Protein AF-J9W4Z3-F1 (afdb_monomer)

InterPro domains:
  IPR012914 Purine catabolism PurC-like domain [PF07905] (24-124)

Structure (mmCIF, N/CA/C/O backbone):
data_AF-J9W4Z3-F1
#
_entry.id   AF-J9W4Z3-F1
#
loop_
_atom_site.group_PDB
_atom_site.id
_atom_site.type_symbol
_atom_site.label_atom_id
_atom_site.label_alt_id
_atom_site.label_comp_id
_atom_site.label_asym_id
_atom_site.label_entity_id
_atom_site.label_seq_id
_atom_site.pdbx_PDB_ins_code
_atom_site.Cartn_x
_atom_site.Cartn_y
_atom_site.Cartn_z
_atom_site.occupancy
_atom_site.B_iso_or_equiv
_atom_site.auth_seq_id
_atom_site.auth_comp_id
_atom_site.auth_asym_id
_atom_site.auth_atom_id
_atom_site.pdbx_PDB_model_num
ATOM 1 N N . MET A 1 1 ? 5.007 2.756 1.427 1.00 81.56 1 MET A N 1
ATOM 2 C CA . MET A 1 1 ? 3.710 2.297 1.989 1.00 81.56 1 MET A CA 1
ATOM 3 C C . MET A 1 1 ? 3.810 0.807 2.291 1.00 81.56 1 MET A C 1
ATOM 5 O O . MET A 1 1 ? 4.637 0.153 1.665 1.00 81.56 1 MET A O 1
ATOM 9 N N . ILE A 1 2 ? 3.028 0.276 3.232 1.00 88.81 2 ILE A N 1
ATOM 10 C CA . ILE A 1 2 ? 3.086 -1.138 3.652 1.00 88.81 2 ILE A CA 1
ATOM 11 C C . ILE A 1 2 ? 1.698 -1.768 3.606 1.00 88.81 2 ILE A C 1
ATOM 13 O O . ILE A 1 2 ? 0.718 -1.093 3.883 1.00 88.81 2 ILE A O 1
ATOM 17 N N . ASP A 1 3 ? 1.606 -3.045 3.239 1.00 91.31 3 ASP A N 1
ATOM 18 C CA . ASP A 1 3 ? 0.335 -3.771 3.231 1.00 91.31 3 ASP A CA 1
ATOM 19 C C . ASP A 1 3 ? -0.254 -3.921 4.634 1.00 91.31 3 ASP A C 1
ATOM 21 O O . ASP A 1 3 ? 0.418 -4.392 5.555 1.00 91.31 3 ASP A O 1
ATOM 25 N N . LEU A 1 4 ? -1.538 -3.593 4.772 1.00 94.88 4 LEU A N 1
ATOM 26 C CA . LEU A 1 4 ? -2.300 -3.764 6.004 1.00 94.88 4 LEU A CA 1
ATOM 27 C C . LEU A 1 4 ? -2.290 -5.228 6.457 1.00 94.88 4 LEU A C 1
ATOM 29 O O . LEU A 1 4 ? -2.113 -5.491 7.640 1.00 94.88 4 LEU A O 1
ATOM 33 N N . GLN A 1 5 ? -2.362 -6.182 5.520 1.00 95.00 5 GLN A N 1
ATOM 34 C CA . GLN A 1 5 ? -2.214 -7.612 5.816 1.00 95.00 5 GLN A CA 1
ATOM 35 C C . GLN A 1 5 ? -0.891 -7.926 6.536 1.00 95.00 5 GLN A C 1
ATOM 37 O O . GLN A 1 5 ? -0.866 -8.723 7.471 1.00 95.00 5 GLN A O 1
ATOM 42 N N . LYS A 1 6 ? 0.221 -7.293 6.135 1.00 93.25 6 LYS A N 1
ATOM 43 C CA . LYS A 1 6 ? 1.532 -7.509 6.770 1.00 93.25 6 LYS A CA 1
ATOM 44 C C . LYS A 1 6 ? 1.544 -6.988 8.207 1.00 93.25 6 LYS A C 1
ATOM 46 O O . LYS A 1 6 ? 2.168 -7.612 9.061 1.00 93.25 6 LYS A O 1
ATOM 51 N N . ILE A 1 7 ? 0.869 -5.866 8.457 1.00 94.75 7 ILE A N 1
ATOM 52 C CA . ILE A 1 7 ? 0.694 -5.312 9.804 1.00 94.75 7 ILE A CA 1
ATOM 53 C C . ILE A 1 7 ? -0.181 -6.254 10.639 1.00 94.75 7 ILE A C 1
ATOM 55 O O . ILE A 1 7 ? 0.254 -6.692 11.697 1.00 94.75 7 ILE A O 1
ATOM 59 N N . ALA A 1 8 ? -1.348 -6.652 10.127 1.00 95.06 8 ALA A N 1
ATOM 60 C CA . ALA A 1 8 ? -2.267 -7.558 10.814 1.00 95.06 8 ALA A CA 1
ATOM 61 C C . ALA A 1 8 ? -1.610 -8.894 11.202 1.00 95.06 8 ALA A C 1
ATOM 63 O O . ALA A 1 8 ? -1.754 -9.340 12.336 1.00 95.06 8 ALA A O 1
ATOM 64 N N . ASN A 1 9 ? -0.817 -9.490 10.306 1.00 94.31 9 ASN A N 1
ATOM 65 C CA . ASN A 1 9 ? -0.113 -10.745 10.583 1.00 94.31 9 ASN A CA 1
ATOM 66 C C . ASN A 1 9 ? 0.941 -10.600 11.695 1.00 94.31 9 ASN A C 1
ATOM 68 O O . ASN A 1 9 ? 1.113 -11.511 12.502 1.00 94.31 9 ASN A O 1
ATOM 72 N N . LYS A 1 10 ? 1.664 -9.473 11.743 1.00 93.62 10 LYS A N 1
ATOM 73 C CA . LYS A 1 10 ? 2.676 -9.220 12.784 1.00 93.62 10 LYS A CA 1
ATOM 74 C C . LYS A 1 10 ? 2.049 -8.879 14.136 1.00 93.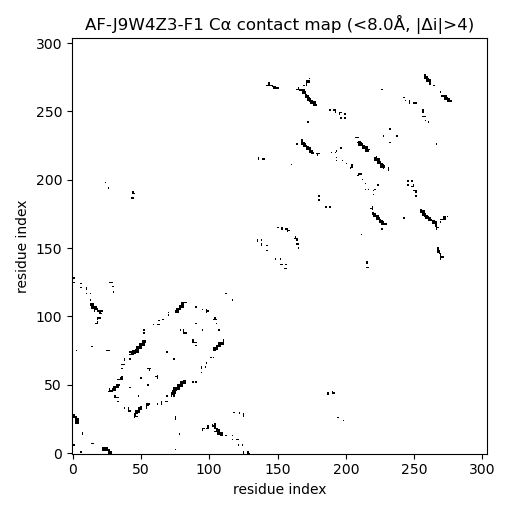62 10 LYS A C 1
ATOM 76 O O . LYS A 1 10 ? 2.551 -9.318 15.168 1.00 93.62 10 LYS A O 1
ATOM 81 N N . GLU A 1 11 ? 0.923 -8.172 14.113 1.00 94.31 11 GLU A N 1
ATOM 82 C CA . GLU A 1 11 ? 0.239 -7.665 15.303 1.00 94.31 11 GLU A CA 1
ATOM 83 C C . GLU A 1 11 ? -0.920 -8.553 15.787 1.00 94.31 11 GLU A C 1
ATOM 85 O O . GLU A 1 11 ? -1.664 -8.160 16.680 1.00 94.31 11 GLU A O 1
ATOM 90 N N . GLN A 1 12 ? -1.068 -9.780 15.275 1.00 93.12 12 GLN A N 1
ATOM 91 C CA . GLN A 1 12 ? -2.163 -10.708 15.629 1.00 93.12 12 GLN A CA 1
ATOM 92 C C . GLN A 1 12 ? -2.296 -11.012 17.140 1.00 93.12 12 GLN A C 1
ATOM 94 O O . GLN A 1 12 ? -3.360 -11.404 17.634 1.00 93.12 12 GLN A O 1
ATOM 99 N N . LYS A 1 13 ? -1.203 -10.826 17.895 1.00 92.06 13 LYS A N 1
ATOM 100 C CA . LYS A 1 13 ? -1.170 -10.928 19.365 1.00 92.06 13 LYS A CA 1
ATOM 101 C C . LYS A 1 13 ? -1.932 -9.793 20.062 1.00 92.06 13 LYS A C 1
ATOM 103 O O . LYS A 1 13 ? -2.311 -9.957 21.213 1.00 92.06 13 LYS A O 1
ATOM 108 N N . TYR A 1 14 ? -2.153 -8.673 19.380 1.00 93.25 14 TYR A N 1
ATOM 109 C CA . TYR A 1 14 ? -2.707 -7.433 19.925 1.00 93.25 14 TYR A CA 1
ATOM 110 C C . TYR A 1 14 ? -4.003 -7.000 19.258 1.00 93.25 14 TYR A C 1
ATOM 112 O O . TYR A 1 14 ? -4.830 -6.370 19.913 1.00 93.25 14 TYR A O 1
ATOM 120 N N . ILE A 1 15 ? -4.199 -7.338 17.986 1.00 94.44 15 ILE A N 1
ATOM 121 C CA . ILE A 1 15 ? -5.392 -6.961 17.228 1.00 94.44 15 ILE A CA 1
ATOM 122 C C . ILE A 1 15 ? -6.067 -8.184 16.620 1.00 94.44 15 ILE A C 1
ATOM 124 O O . ILE A 1 15 ? -5.413 -9.163 16.259 1.00 94.44 15 ILE A O 1
ATOM 128 N N . VAL A 1 16 ? -7.388 -8.114 16.504 1.00 94.75 16 VAL A N 1
ATOM 129 C CA . VAL A 1 16 ? -8.226 -9.126 15.862 1.00 94.75 16 VAL A CA 1
ATOM 130 C C . VAL A 1 16 ? -9.116 -8.418 14.857 1.00 94.75 16 VAL A C 1
ATOM 132 O O . VAL A 1 16 ? -9.766 -7.432 15.194 1.00 94.75 16 VAL A O 1
ATOM 135 N N . GLN A 1 17 ? -9.130 -8.889 13.613 1.00 96.00 17 GLN A N 1
ATOM 136 C CA . GLN A 1 17 ? -10.076 -8.381 12.628 1.00 96.00 17 GLN A CA 1
ATOM 137 C C . GLN A 1 17 ? -11.471 -8.921 12.950 1.00 96.00 17 GLN A C 1
ATOM 139 O O . GLN A 1 17 ? -11.634 -10.131 13.087 1.00 96.00 17 GLN A O 1
ATOM 144 N N . VAL A 1 18 ? -12.462 -8.037 13.073 1.00 95.44 18 VAL A N 1
ATOM 145 C CA . VAL A 1 18 ? -13.830 -8.422 13.469 1.00 95.44 18 VAL A CA 1
ATOM 146 C C . VAL A 1 18 ? -14.788 -8.557 12.287 1.00 95.44 18 VAL A C 1
ATOM 148 O O . VAL A 1 18 ? -15.840 -9.171 12.422 1.00 95.44 18 VAL A O 1
ATOM 151 N N . ASN A 1 19 ? -14.431 -8.026 11.115 1.00 95.44 19 ASN A N 1
ATOM 152 C CA . ASN A 1 19 ? -15.187 -8.211 9.878 1.00 95.44 19 ASN A CA 1
ATOM 153 C C . ASN A 1 19 ? -14.409 -9.018 8.831 1.00 95.44 19 ASN A C 1
ATOM 155 O O . ASN A 1 19 ? -13.186 -9.059 8.852 1.00 95.44 19 ASN A O 1
ATOM 159 N N . GLN A 1 20 ? -15.099 -9.643 7.874 1.00 90.44 20 GLN A N 1
ATOM 160 C CA . GLN A 1 20 ? -14.475 -10.500 6.848 1.00 90.44 20 GLN A CA 1
ATOM 161 C C . GLN A 1 20 ? -14.011 -9.720 5.603 1.00 90.44 20 GLN A C 1
ATOM 163 O O . GLN A 1 20 ? -14.097 -10.201 4.476 1.00 90.44 20 GLN A O 1
ATOM 168 N N . VAL A 1 21 ? -13.530 -8.491 5.795 1.00 95.12 21 VAL A N 1
ATOM 169 C CA . VAL A 1 21 ? -13.059 -7.632 4.701 1.00 95.12 21 VAL A CA 1
ATOM 170 C C . VAL A 1 21 ? -11.635 -8.031 4.282 1.00 95.12 21 VAL A C 1
ATOM 172 O O . VAL A 1 21 ? -10.751 -8.105 5.137 1.00 95.12 21 VAL A O 1
ATOM 175 N N . PRO A 1 22 ? -11.338 -8.241 2.988 1.00 93.25 22 PRO A N 1
ATOM 176 C CA . PRO A 1 22 ? -9.977 -8.527 2.544 1.00 93.25 22 PRO A CA 1
ATOM 177 C C . PRO A 1 22 ? -8.994 -7.389 2.872 1.00 93.25 22 PRO A C 1
ATOM 179 O O . PRO A 1 22 ? -9.236 -6.216 2.572 1.00 93.25 22 PRO A O 1
ATOM 182 N N . LEU A 1 23 ? -7.840 -7.742 3.448 1.00 93.50 23 LEU A N 1
ATOM 183 C CA . LEU A 1 23 ? -6.770 -6.785 3.775 1.00 93.50 23 LEU A CA 1
ATOM 184 C C . LEU A 1 23 ? -5.711 -6.657 2.670 1.00 93.50 23 LEU A C 1
ATOM 186 O O . LEU A 1 23 ? -4.844 -5.779 2.738 1.00 93.50 23 LEU A O 1
ATOM 190 N N . ALA A 1 24 ? -5.737 -7.553 1.681 1.00 84.25 24 ALA A N 1
ATOM 191 C CA . ALA A 1 24 ? -4.786 -7.562 0.579 1.00 84.25 24 ALA A CA 1
ATOM 192 C C . ALA A 1 24 ? -4.854 -6.246 -0.212 1.00 84.25 24 ALA A C 1
ATOM 194 O O . ALA A 1 24 ? -5.926 -5.679 -0.410 1.00 84.25 24 ALA A O 1
ATOM 195 N N . ASN A 1 25 ? -3.696 -5.756 -0.657 1.00 79.62 25 ASN A N 1
ATOM 196 C CA . ASN A 1 25 ? -3.531 -4.524 -1.439 1.00 79.62 25 ASN A CA 1
ATOM 197 C C . ASN A 1 25 ? -3.966 -3.219 -0.743 1.00 79.62 25 ASN A C 1
ATOM 199 O O . ASN A 1 25 ? -3.821 -2.146 -1.330 1.00 79.62 25 ASN A O 1
ATOM 203 N N . ARG A 1 26 ? -4.421 -3.259 0.517 1.00 89.00 26 ARG A N 1
ATOM 204 C CA . ARG A 1 26 ? -4.669 -2.052 1.316 1.00 89.00 26 ARG A CA 1
ATOM 205 C C . ARG A 1 26 ? -3.358 -1.529 1.870 1.00 89.00 26 ARG A C 1
ATOM 207 O O . ARG A 1 26 ? -2.678 -2.213 2.631 1.00 89.00 26 ARG A O 1
ATOM 214 N N . LYS A 1 27 ? -2.990 -0.314 1.481 1.00 89.75 27 LYS A N 1
ATOM 215 C CA . LYS A 1 27 ? -1.698 0.276 1.824 1.00 89.75 27 LYS A CA 1
ATOM 216 C C . LYS A 1 27 ? -1.823 1.270 2.968 1.00 89.75 27 LYS A C 1
ATOM 218 O O . LYS A 1 27 ? -2.605 2.207 2.892 1.00 89.75 27 LYS A O 1
ATOM 223 N N . VAL A 1 28 ? -0.946 1.111 3.949 1.00 92.62 28 VAL A N 1
ATOM 224 C CA . VAL A 1 28 ? -0.808 1.974 5.118 1.00 92.62 28 VAL A CA 1
ATOM 225 C C . VAL A 1 28 ? 0.435 2.853 4.981 1.00 92.62 28 VAL A C 1
ATOM 227 O O . VAL A 1 28 ? 1.506 2.385 4.562 1.00 92.62 28 VAL A O 1
ATOM 230 N N . ASN A 1 29 ? 0.311 4.133 5.330 1.00 90.06 29 ASN A N 1
ATOM 231 C CA . ASN A 1 29 ? 1.419 5.095 5.367 1.00 90.06 29 ASN A CA 1
ATOM 232 C C . ASN A 1 29 ? 1.722 5.637 6.775 1.00 90.06 29 ASN A C 1
ATOM 234 O O . ASN A 1 29 ? 2.872 5.997 7.045 1.00 90.06 29 ASN A O 1
ATOM 238 N N . ALA A 1 30 ? 0.728 5.672 7.658 1.00 91.06 30 ALA A N 1
ATOM 239 C CA . ALA A 1 30 ? 0.811 6.260 8.985 1.00 91.06 30 ALA A CA 1
ATOM 240 C C . ALA A 1 30 ? -0.306 5.725 9.897 1.00 91.06 30 ALA A C 1
ATOM 242 O O . ALA A 1 30 ? -1.163 4.942 9.484 1.00 91.06 30 ALA A O 1
ATOM 243 N N . ILE A 1 31 ? -0.259 6.148 11.155 1.00 92.81 31 ILE A N 1
ATOM 244 C CA . ILE A 1 31 ? -1.247 5.850 12.188 1.00 92.81 31 ILE A CA 1
ATOM 245 C C . ILE A 1 31 ? -1.737 7.188 12.727 1.00 92.81 31 ILE A C 1
ATOM 247 O O . ILE A 1 31 ? -0.932 8.104 12.894 1.00 92.81 31 ILE A O 1
ATOM 251 N N . THR A 1 32 ? -3.022 7.263 13.043 1.00 91.75 32 THR A N 1
ATOM 252 C CA . THR A 1 32 ? -3.628 8.381 13.759 1.00 91.75 32 THR A CA 1
ATOM 253 C C . THR A 1 32 ? -4.419 7.849 14.938 1.00 91.75 32 THR A C 1
ATOM 255 O O . THR A 1 32 ? -5.143 6.863 14.808 1.00 91.75 32 THR A O 1
ATOM 258 N N . ILE A 1 33 ? -4.304 8.523 16.081 1.00 89.69 33 ILE A N 1
ATOM 259 C CA . ILE A 1 33 ? -5.208 8.324 17.212 1.00 89.69 33 ILE A CA 1
ATOM 260 C C . ILE A 1 33 ? -6.297 9.383 17.120 1.00 89.69 33 ILE A C 1
ATOM 262 O O . ILE A 1 33 ? -5.999 10.567 16.993 1.00 89.69 33 ILE A O 1
ATOM 266 N N . MET A 1 34 ? -7.543 8.938 17.178 1.00 88.50 34 MET A N 1
ATOM 267 C CA . MET A 1 34 ? -8.709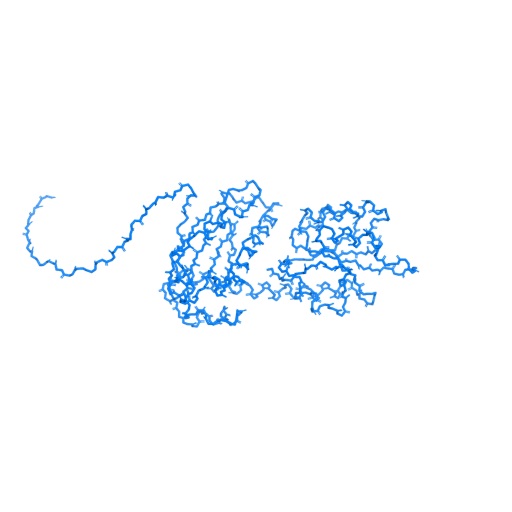 9.800 17.223 1.00 88.50 34 MET A CA 1
ATOM 268 C C . MET A 1 34 ? -9.219 9.865 18.662 1.00 88.50 34 MET A C 1
ATOM 270 O O . MET A 1 34 ? -9.602 8.844 19.243 1.00 88.50 34 MET A O 1
ATOM 274 N N . ASP A 1 35 ? -9.213 11.070 19.221 1.00 76.81 35 ASP A N 1
ATOM 275 C CA . ASP A 1 35 ? -9.625 11.393 20.590 1.00 76.81 35 ASP A CA 1
ATOM 276 C C . ASP A 1 35 ? -10.983 12.121 20.656 1.00 76.81 35 ASP A C 1
ATOM 278 O O . ASP A 1 35 ? -11.394 12.580 21.719 1.00 76.81 35 ASP A O 1
ATOM 282 N N . SER A 1 36 ? -11.696 12.211 19.528 1.00 72.44 36 SER A N 1
ATOM 283 C CA . SER A 1 36 ? -13.009 12.850 19.414 1.00 72.44 36 SER A CA 1
ATOM 284 C C . SER A 1 36 ? -13.955 12.050 18.513 1.00 72.44 36 SER A C 1
ATOM 286 O O . SER A 1 36 ? -13.525 11.263 17.675 1.00 72.44 36 SER A O 1
ATOM 288 N N . GLY A 1 37 ? -15.265 12.270 18.655 1.00 62.09 37 GLY A N 1
ATOM 289 C CA . GLY A 1 37 ? -16.301 11.582 17.869 1.00 62.09 37 GLY A CA 1
ATOM 290 C C . GLY A 1 37 ? -16.450 12.062 16.415 1.00 62.09 37 GLY A C 1
ATOM 291 O O . GLY A 1 37 ? -17.466 11.768 15.787 1.00 62.09 37 GLY A O 1
ATOM 292 N N . THR A 1 38 ? -15.493 12.828 15.882 1.00 64.25 38 THR A N 1
ATOM 293 C CA . THR A 1 38 ? -15.541 13.414 14.530 1.00 64.25 38 THR A CA 1
ATOM 294 C C . THR A 1 38 ? -14.250 13.136 13.765 1.00 64.25 38 THR A C 1
ATOM 296 O O . THR A 1 38 ? -13.166 13.300 14.316 1.00 64.25 38 THR A O 1
ATOM 299 N N . ALA A 1 39 ? -14.340 12.789 12.476 1.00 63.41 39 ALA A N 1
ATOM 300 C CA . ALA A 1 39 ? -13.156 12.511 11.651 1.00 63.41 39 ALA A CA 1
ATOM 301 C C . ALA A 1 39 ? -12.397 13.775 11.197 1.00 63.41 39 ALA A C 1
ATOM 303 O O . ALA A 1 39 ? -11.311 13.668 10.612 1.00 63.41 39 ALA A O 1
ATOM 304 N N . ASP A 1 40 ? -12.971 14.966 11.385 1.00 63.75 40 ASP A N 1
ATOM 305 C CA . ASP A 1 40 ? -12.409 16.205 10.855 1.00 63.75 40 ASP A CA 1
ATOM 306 C C . ASP A 1 40 ? -11.121 16.607 11.575 1.00 63.75 40 ASP A C 1
ATOM 308 O O . ASP A 1 40 ? -11.074 16.745 12.792 1.00 63.75 40 ASP A O 1
ATOM 312 N N . GLY A 1 41 ? -10.055 16.769 10.786 1.00 63.97 41 GLY A N 1
ATOM 313 C CA . GLY A 1 41 ? -8.712 17.112 11.257 1.00 63.97 41 GLY A CA 1
ATOM 314 C C . GLY A 1 41 ? -7.805 15.922 11.585 1.00 63.97 41 GLY A C 1
ATOM 315 O O . GLY A 1 41 ? -6.593 16.111 11.635 1.00 63.97 41 GLY A O 1
ATOM 316 N N . TRP A 1 42 ? -8.345 14.709 11.738 1.00 66.62 42 TRP A N 1
ATOM 317 C CA . TRP A 1 42 ? -7.579 13.567 12.256 1.00 66.62 42 TRP A CA 1
ATOM 318 C C . TRP A 1 42 ? -7.092 12.615 11.162 1.00 66.62 42 TRP A C 1
ATOM 320 O O . TRP A 1 42 ? -5.897 12.341 11.059 1.00 66.62 42 TRP A O 1
ATOM 330 N N . ALA A 1 43 ? -8.000 12.111 10.324 1.00 79.00 43 ALA A N 1
ATOM 331 C CA . ALA A 1 43 ? -7.667 11.064 9.363 1.00 79.00 43 ALA A CA 1
ATOM 332 C C . ALA A 1 43 ? -7.217 11.628 8.007 1.00 79.00 43 ALA A C 1
ATOM 334 O O . ALA A 1 43 ? -7.891 12.456 7.394 1.00 79.00 43 ALA A O 1
ATOM 335 N N . GLN A 1 44 ? -6.091 11.123 7.514 1.00 84.12 44 GLN A N 1
ATOM 336 C CA . GLN A 1 44 ? -5.603 11.315 6.152 1.00 84.12 44 GLN A CA 1
ATOM 337 C C . GLN A 1 44 ? -5.607 9.989 5.389 1.00 84.12 44 GLN A C 1
ATOM 339 O O . GLN A 1 44 ? -5.610 8.900 5.971 1.00 84.12 44 GLN A O 1
ATOM 344 N N . ALA A 1 45 ? -5.553 10.098 4.065 1.00 88.75 45 ALA A N 1
ATOM 345 C CA . ALA A 1 45 ? -5.503 8.954 3.172 1.00 88.75 45 ALA A CA 1
ATOM 346 C C . ALA A 1 45 ? -4.346 8.009 3.542 1.00 88.75 45 ALA A C 1
ATOM 348 O O . ALA A 1 45 ? -3.198 8.440 3.689 1.00 88.75 45 ALA A O 1
ATOM 349 N N . GLY A 1 46 ? -4.653 6.720 3.701 1.00 90.69 46 GLY A N 1
ATOM 350 C CA . GLY A 1 46 ? -3.673 5.686 4.037 1.00 90.69 46 GLY A CA 1
ATOM 351 C C . GLY A 1 46 ? -3.379 5.481 5.512 1.00 90.69 46 GLY A C 1
ATOM 352 O O . GLY A 1 46 ? -2.484 4.699 5.837 1.00 90.69 46 GLY A O 1
ATOM 353 N N . GLN A 1 47 ? -4.099 6.151 6.407 1.00 93.31 47 GLN A N 1
ATOM 354 C CA . GLN A 1 47 ? -3.862 6.001 7.836 1.00 93.31 47 GLN A CA 1
ATOM 355 C C . GLN A 1 47 ? -4.654 4.846 8.440 1.00 93.31 47 GLN A C 1
ATOM 357 O O . GLN A 1 47 ? -5.816 4.621 8.100 1.00 93.31 47 GLN A O 1
ATOM 362 N N . ILE A 1 48 ? -4.029 4.136 9.376 1.00 95.44 48 ILE A N 1
ATOM 363 C CA . ILE A 1 48 ? -4.752 3.348 10.376 1.00 95.44 48 ILE A CA 1
ATOM 364 C C . ILE A 1 48 ? -5.310 4.333 11.399 1.00 95.44 48 ILE A C 1
ATOM 366 O O . ILE A 1 48 ? -4.540 5.092 11.988 1.00 95.44 48 ILE A O 1
ATOM 370 N N . VAL A 1 49 ? -6.620 4.312 11.625 1.00 94.94 49 VAL A N 1
ATOM 371 C CA . VAL A 1 49 ? -7.248 5.125 12.670 1.00 94.94 49 VAL A CA 1
ATOM 372 C C . VAL A 1 49 ? -7.458 4.262 13.900 1.00 94.94 49 VAL A C 1
ATOM 374 O O . VAL A 1 49 ? -8.054 3.194 13.814 1.00 94.94 49 VAL A O 1
ATOM 377 N N . ILE A 1 50 ? -6.951 4.712 15.041 1.00 93.75 50 ILE A N 1
ATOM 378 C CA . ILE A 1 50 ? -7.073 4.035 16.329 1.00 93.75 50 ILE A CA 1
ATOM 379 C C . ILE A 1 50 ? -7.948 4.883 17.250 1.00 93.75 50 ILE A C 1
ATOM 381 O O . ILE A 1 50 ? -7.737 6.088 17.368 1.00 93.75 50 ILE A O 1
ATOM 385 N N . THR A 1 51 ? -8.907 4.263 17.930 1.00 91.25 51 THR A N 1
ATOM 386 C CA . THR A 1 51 ? -9.763 4.934 18.916 1.00 91.25 51 THR A CA 1
ATOM 387 C C . THR A 1 51 ? -10.185 3.984 20.041 1.00 91.25 51 THR A C 1
ATOM 389 O O . THR A 1 51 ? -9.890 2.788 19.986 1.00 91.25 51 THR A O 1
ATOM 392 N N . SER A 1 52 ? -10.861 4.500 21.071 1.00 89.38 52 SER A N 1
ATOM 393 C CA . SER A 1 52 ? -11.508 3.685 22.109 1.00 89.38 52 SER A CA 1
ATOM 394 C C . SER A 1 52 ? -13.001 3.562 21.857 1.00 89.38 52 SER A C 1
ATOM 396 O O . SER A 1 52 ? -13.610 4.461 21.283 1.00 89.38 52 SER A O 1
ATOM 398 N N . SER A 1 53 ? -13.622 2.515 22.402 1.00 88.44 53 SER A N 1
ATOM 399 C CA . SER A 1 53 ? -15.084 2.434 22.476 1.00 88.44 53 SER A CA 1
ATOM 400 C C . SER A 1 53 ? -15.697 3.637 23.212 1.00 88.44 53 SER A C 1
ATOM 402 O O . SER A 1 53 ? -16.759 4.097 22.820 1.00 88.44 53 SER A O 1
ATOM 404 N N . ARG A 1 54 ? -14.994 4.224 24.197 1.00 86.19 54 ARG A N 1
ATOM 405 C CA . ARG A 1 54 ? -15.424 5.450 24.907 1.00 86.19 54 ARG A CA 1
ATOM 406 C C . ARG A 1 54 ? -15.428 6.717 24.045 1.00 86.19 54 ARG A C 1
ATOM 408 O O . ARG A 1 54 ? -16.166 7.641 24.355 1.00 86.19 54 ARG A O 1
ATOM 415 N N . MET A 1 55 ? -14.573 6.796 23.024 1.00 87.38 55 MET A N 1
ATOM 416 C CA . MET A 1 55 ? -14.511 7.952 22.116 1.00 87.38 55 MET A CA 1
ATOM 417 C C . MET A 1 55 ? -15.390 7.768 20.874 1.00 87.38 55 MET A C 1
ATOM 419 O O . MET A 1 55 ? -15.587 8.713 20.108 1.00 87.38 55 MET A O 1
ATOM 423 N N . MET A 1 56 ? -15.928 6.565 20.666 1.00 88.19 56 MET A N 1
ATOM 424 C CA . MET A 1 56 ? -16.900 6.317 19.611 1.00 88.19 56 MET A CA 1
ATOM 425 C C . MET A 1 56 ? -18.242 6.974 19.957 1.00 88.19 56 MET A C 1
ATOM 427 O O . MET A 1 56 ? -18.650 6.968 21.118 1.00 88.19 56 MET A O 1
ATOM 431 N N . PRO A 1 57 ? -18.968 7.522 18.967 1.00 89.06 57 PRO A N 1
ATOM 432 C CA . PRO A 1 57 ? -20.305 8.044 19.211 1.00 89.06 57 PRO A CA 1
ATOM 433 C C . PRO A 1 57 ? -21.249 6.960 19.751 1.00 89.06 57 PRO A C 1
ATOM 435 O O . PRO A 1 57 ? -21.389 5.905 19.136 1.00 89.06 57 PRO A O 1
ATOM 438 N N . GLU A 1 58 ? -21.954 7.252 20.847 1.00 85.75 58 GLU A N 1
ATOM 439 C CA . GLU A 1 58 ? -22.921 6.324 21.463 1.00 85.75 58 GLU A CA 1
ATOM 440 C C . GLU A 1 58 ? -24.086 5.985 20.520 1.00 85.75 58 GLU A C 1
ATOM 442 O O . GLU A 1 58 ? -24.576 4.858 20.467 1.00 85.75 58 GLU A O 1
ATOM 447 N N . LYS A 1 59 ? -24.542 6.973 19.739 1.00 90.31 59 LYS A N 1
ATOM 448 C CA . LYS A 1 59 ? -25.609 6.778 18.752 1.00 90.31 59 LYS A CA 1
ATOM 449 C C . LYS A 1 59 ? -25.052 6.086 17.514 1.00 90.31 59 LYS A C 1
ATOM 451 O O . LYS A 1 59 ? -24.200 6.644 16.820 1.00 90.31 59 LYS A O 1
ATOM 456 N N . ILE A 1 60 ? -25.630 4.933 17.174 1.00 91.50 60 ILE A N 1
ATOM 457 C CA . ILE A 1 60 ? -25.198 4.111 16.035 1.00 91.50 60 ILE A CA 1
ATOM 458 C C . ILE A 1 60 ? -25.149 4.886 14.709 1.00 91.50 60 ILE A C 1
ATOM 460 O O . ILE A 1 60 ? -24.196 4.745 13.951 1.00 91.50 60 ILE A O 1
ATOM 464 N N . GLU A 1 61 ? -26.120 5.762 14.443 1.00 93.25 61 GLU A N 1
ATOM 465 C CA . GLU A 1 61 ? -26.160 6.556 13.205 1.00 93.25 61 GLU A CA 1
ATOM 466 C C . GLU A 1 61 ? -25.039 7.605 13.143 1.00 93.25 61 GLU A C 1
ATOM 468 O O . GLU A 1 61 ? -24.455 7.850 12.084 1.00 93.25 61 GLU A O 1
ATOM 473 N N . THR A 1 62 ? -24.653 8.168 14.290 1.00 91.81 62 THR A N 1
ATOM 474 C CA . THR A 1 62 ? -23.495 9.064 14.378 1.00 91.81 62 THR A CA 1
ATOM 475 C C . THR A 1 62 ? -22.193 8.284 14.178 1.00 91.81 62 THR A C 1
ATOM 477 O O . THR A 1 62 ? -21.310 8.746 13.458 1.00 91.81 62 THR A O 1
ATOM 480 N N . ALA A 1 63 ? -22.083 7.071 14.731 1.00 92.50 63 ALA A N 1
ATOM 481 C CA . ALA A 1 63 ? -20.927 6.200 14.515 1.00 92.50 63 ALA A CA 1
ATOM 482 C C . ALA A 1 63 ? -20.785 5.771 13.040 1.00 92.50 63 ALA A C 1
ATOM 484 O O . ALA A 1 63 ? -19.684 5.798 12.490 1.00 92.50 63 ALA A O 1
ATOM 485 N N . LYS A 1 64 ? -21.895 5.451 12.360 1.00 94.88 64 LYS A N 1
ATOM 486 C CA . LYS A 1 64 ? -21.916 5.195 10.909 1.00 94.88 64 LYS A CA 1
ATOM 487 C C . LYS A 1 64 ? -21.479 6.414 10.099 1.00 94.88 64 LYS A C 1
ATOM 489 O O . LYS A 1 64 ? -20.730 6.264 9.136 1.00 94.88 64 LYS A O 1
ATOM 494 N N . THR A 1 65 ? -21.909 7.612 10.500 1.00 93.12 65 THR A N 1
ATOM 495 C CA . THR A 1 65 ? -21.487 8.870 9.862 1.00 93.12 65 THR A CA 1
ATOM 496 C C . THR A 1 65 ? -19.976 9.064 9.984 1.00 93.12 65 THR A C 1
ATOM 498 O O . THR A 1 65 ? -19.309 9.335 8.989 1.00 93.12 65 THR A O 1
ATOM 501 N N . LEU A 1 66 ? -19.414 8.841 11.175 1.00 92.38 66 LEU A N 1
ATOM 502 C CA . LEU A 1 66 ? -17.970 8.872 11.401 1.00 92.38 66 LEU A CA 1
ATOM 503 C C . LEU A 1 66 ? -17.230 7.865 10.502 1.00 92.38 66 LEU A C 1
ATOM 505 O O . LEU A 1 66 ? -16.268 8.229 9.833 1.00 92.38 66 LEU A O 1
ATOM 509 N N . ILE A 1 67 ? -17.689 6.612 10.441 1.00 94.81 67 ILE A N 1
ATOM 510 C CA . ILE A 1 67 ? -17.082 5.583 9.579 1.00 94.81 67 ILE A CA 1
ATOM 511 C C . ILE A 1 67 ? -17.143 5.991 8.107 1.00 94.81 67 ILE A C 1
ATOM 513 O O . ILE A 1 67 ? -16.149 5.852 7.398 1.00 94.81 67 ILE A O 1
ATOM 517 N N . HIS A 1 68 ? -18.274 6.532 7.652 1.00 94.12 68 HIS A N 1
ATOM 518 C CA . HIS A 1 68 ? -18.408 7.031 6.287 1.00 94.12 68 HIS A CA 1
ATOM 519 C C . HIS A 1 68 ? -17.361 8.110 5.984 1.00 94.12 68 HIS A C 1
ATOM 521 O O . HIS A 1 68 ? -16.666 8.022 4.976 1.00 94.12 68 HIS A O 1
ATOM 527 N N . GLN A 1 69 ? -17.167 9.069 6.894 1.00 92.81 69 GLN A N 1
ATOM 528 C CA . GLN A 1 69 ? -16.136 10.100 6.751 1.00 92.81 69 GLN A CA 1
ATOM 529 C C . GLN A 1 69 ? -14.718 9.509 6.694 1.00 92.81 69 GLN A C 1
ATOM 531 O O . GLN A 1 69 ? -13.881 9.991 5.931 1.00 92.81 69 GLN A O 1
ATOM 536 N N . LEU A 1 70 ? -14.421 8.467 7.479 1.00 93.44 70 LEU A N 1
ATOM 537 C CA . LEU A 1 70 ? -13.125 7.778 7.426 1.00 93.44 70 LEU A CA 1
ATOM 538 C C . LEU A 1 70 ? -12.893 7.102 6.068 1.00 93.44 70 LEU A C 1
ATOM 540 O O . LEU A 1 70 ? -11.791 7.184 5.521 1.00 93.44 70 LEU A O 1
ATOM 544 N N . VAL A 1 71 ? -13.932 6.479 5.509 1.00 93.25 71 VAL A N 1
ATOM 545 C CA . VAL A 1 71 ? -13.896 5.871 4.172 1.00 93.25 71 VAL A CA 1
ATOM 546 C C . VAL A 1 71 ? -13.701 6.938 3.092 1.00 93.25 71 VAL A C 1
ATOM 548 O O . VAL A 1 71 ? -12.820 6.787 2.245 1.00 93.25 71 VAL A O 1
ATOM 551 N N . GLU A 1 72 ? -14.433 8.053 3.151 1.00 90.38 72 GLU A N 1
ATOM 552 C CA . GLU A 1 72 ? -14.272 9.186 2.224 1.00 90.38 72 GLU A CA 1
ATOM 553 C C . GLU A 1 72 ? -12.860 9.783 2.272 1.00 90.38 72 GLU A C 1
ATOM 555 O O . GLU A 1 72 ? -12.280 10.110 1.234 1.00 90.38 72 GLU A O 1
ATOM 560 N N . LYS A 1 73 ? -12.267 9.870 3.469 1.00 89.19 73 LYS A N 1
ATOM 561 C CA . LYS A 1 73 ? -10.877 10.308 3.669 1.00 89.19 73 LYS A CA 1
ATOM 562 C C . LYS A 1 73 ? -9.845 9.233 3.307 1.00 89.19 73 LYS A C 1
ATOM 564 O O . LYS A 1 73 ? -8.649 9.489 3.429 1.00 89.19 73 LYS A O 1
ATOM 569 N N . GLN A 1 74 ? -10.274 8.063 2.827 1.00 90.44 74 GLN A N 1
ATOM 570 C CA . GLN A 1 74 ? -9.421 6.949 2.401 1.00 90.44 74 GLN A CA 1
ATOM 571 C C . GLN A 1 74 ? -8.538 6.398 3.530 1.00 90.44 74 GLN A C 1
ATOM 573 O O . GLN A 1 74 ? -7.388 6.006 3.300 1.00 90.44 74 GLN A O 1
ATOM 578 N N . ALA A 1 75 ? -9.061 6.363 4.758 1.00 93.06 75 ALA A N 1
ATOM 579 C CA . ALA A 1 75 ? -8.428 5.629 5.846 1.00 93.06 75 ALA A CA 1
ATOM 580 C C . ALA A 1 75 ? -8.270 4.145 5.463 1.00 93.06 75 ALA A C 1
ATOM 582 O O . ALA A 1 75 ? -9.074 3.574 4.727 1.00 93.06 75 ALA A O 1
ATOM 583 N N . SER A 1 76 ? -7.210 3.505 5.953 1.00 94.50 76 SER A N 1
ATOM 584 C CA . SER A 1 76 ? -6.918 2.100 5.638 1.00 94.50 76 SER A CA 1
ATOM 585 C C . SER A 1 76 ? -7.772 1.123 6.435 1.00 94.50 76 SER A C 1
ATOM 587 O O . SER A 1 76 ? -8.155 0.080 5.906 1.00 94.50 76 SER A O 1
ATOM 589 N N . CYS A 1 77 ? -8.027 1.443 7.702 1.00 96.31 77 CYS A N 1
ATOM 590 C CA . CYS A 1 77 ? -8.891 0.691 8.605 1.00 96.31 77 CYS A CA 1
ATOM 591 C C . CYS A 1 77 ? -9.188 1.502 9.872 1.00 96.31 77 CYS A C 1
ATOM 593 O O . CYS A 1 77 ? -8.543 2.525 10.134 1.00 96.31 77 CYS A O 1
ATOM 595 N N . LEU A 1 78 ? -10.129 0.997 10.669 1.00 96.12 78 LEU A N 1
ATOM 596 C CA . LEU A 1 78 ? -10.399 1.455 12.029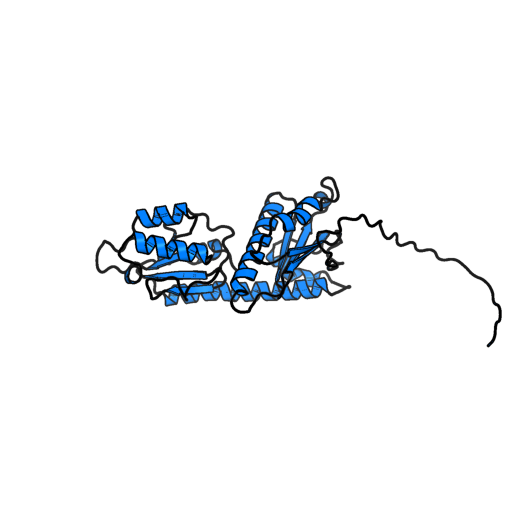 1.00 96.12 78 LEU A CA 1
ATOM 597 C C . LEU A 1 78 ? -10.023 0.356 13.032 1.00 96.12 78 LEU A C 1
ATOM 599 O O . LEU A 1 78 ? -10.368 -0.811 12.848 1.00 96.12 78 LEU A O 1
ATOM 603 N N . MET A 1 79 ? -9.320 0.733 14.096 1.00 95.31 79 MET A N 1
ATOM 604 C CA . MET A 1 79 ? -9.015 -0.119 15.242 1.00 95.31 79 MET A CA 1
ATOM 605 C C . MET A 1 79 ? -9.671 0.469 16.489 1.00 95.31 79 MET A C 1
ATOM 607 O O . MET A 1 79 ? -9.404 1.617 16.844 1.00 95.31 79 MET A O 1
ATOM 611 N N . ILE A 1 80 ? -10.509 -0.313 17.162 1.00 93.62 80 ILE A N 1
ATOM 612 C CA . ILE A 1 80 ? -11.225 0.114 18.365 1.00 93.62 80 ILE A CA 1
ATOM 613 C C . ILE A 1 80 ? -10.681 -0.660 19.559 1.00 93.62 80 ILE A C 1
ATOM 615 O O . ILE A 1 80 ? -10.651 -1.892 19.553 1.00 93.62 80 ILE A O 1
ATOM 619 N N . LYS A 1 81 ? -10.253 0.060 20.597 1.00 91.88 81 LYS A N 1
ATOM 620 C CA . LYS A 1 81 ? -9.957 -0.531 21.898 1.00 91.88 81 LYS A CA 1
ATOM 621 C C . LYS A 1 81 ? -11.225 -0.599 22.753 1.00 91.88 81 LYS A C 1
ATOM 623 O O . LYS A 1 81 ? -11.752 0.464 23.096 1.00 91.88 81 LYS A O 1
ATOM 628 N N . PRO A 1 82 ? -11.670 -1.803 23.145 1.00 88.00 82 PRO A N 1
ATOM 629 C CA . PRO A 1 82 ? -12.732 -1.962 24.118 1.00 88.00 82 PRO A CA 1
ATOM 630 C C . PRO A 1 82 ? -12.247 -1.428 25.474 1.00 88.00 82 PRO A C 1
ATOM 632 O O . PRO A 1 82 ? -11.125 -1.700 25.910 1.00 88.00 82 PRO A O 1
ATOM 635 N N . TYR A 1 83 ? -13.086 -0.636 26.131 1.00 79.56 83 TYR A N 1
ATOM 636 C CA . TYR A 1 83 ? -12.941 -0.246 27.529 1.00 79.56 83 TYR A CA 1
ATOM 637 C C . TYR A 1 83 ? -14.025 -0.948 28.337 1.00 79.56 83 TYR A C 1
ATOM 639 O O . TYR A 1 83 ? -15.175 -0.515 28.357 1.00 79.56 83 TYR A O 1
ATOM 647 N N . ALA A 1 84 ? -13.646 -2.050 28.976 1.00 62.03 84 ALA A N 1
ATOM 648 C CA . ALA A 1 84 ? -14.518 -2.781 29.875 1.00 62.03 84 ALA A CA 1
ATOM 649 C C . ALA A 1 84 ? -14.602 -2.039 31.216 1.00 62.03 84 ALA A C 1
ATOM 651 O O . ALA A 1 84 ? -13.730 -2.193 32.065 1.00 62.03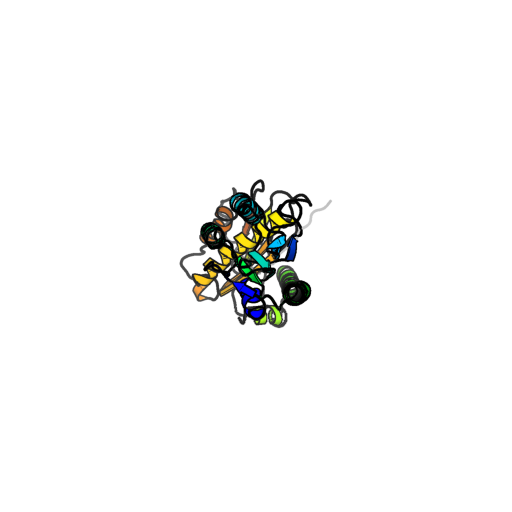 84 ALA A O 1
ATOM 652 N N . ASP A 1 85 ? -15.644 -1.229 31.394 1.00 55.97 85 ASP A N 1
ATOM 653 C CA . ASP A 1 85 ? -16.217 -1.068 32.736 1.00 55.97 85 ASP A CA 1
ATOM 654 C C . ASP A 1 85 ? -17.408 -2.031 32.920 1.00 55.97 85 ASP A C 1
ATOM 656 O O . ASP A 1 85 ? -17.641 -2.478 34.036 1.00 55.97 85 ASP A O 1
ATOM 660 N N . ASN A 1 86 ? -18.076 -2.434 31.820 1.00 48.56 86 ASN A N 1
ATOM 661 C CA . ASN A 1 86 ? -19.207 -3.374 31.761 1.00 48.56 86 ASN A CA 1
ATOM 662 C C . ASN A 1 86 ? -19.082 -4.310 30.526 1.00 48.56 86 ASN A C 1
ATOM 664 O O . ASN A 1 86 ? -18.368 -3.983 29.577 1.00 48.56 86 ASN A O 1
ATOM 668 N N . GLU A 1 87 ? -19.815 -5.433 30.506 1.00 48.69 87 GLU A N 1
ATOM 669 C CA . GLU A 1 87 ? -19.814 -6.474 29.446 1.00 48.69 87 GLU A CA 1
ATOM 670 C C . GLU A 1 87 ? -20.260 -5.992 28.036 1.00 48.69 87 GLU A C 1
ATOM 672 O O . GLU A 1 87 ? -20.131 -6.728 27.065 1.00 48.69 87 GLU A O 1
ATOM 677 N N . GLU A 1 88 ? -20.721 -4.744 27.879 1.00 52.28 88 GLU A N 1
ATOM 678 C CA . GLU A 1 88 ? -21.141 -4.128 26.597 1.00 52.28 88 GLU A CA 1
ATOM 679 C C . GLU A 1 88 ? -19.987 -3.525 25.765 1.00 52.28 88 GLU A C 1
ATOM 681 O O . GLU A 1 88 ? -20.208 -2.764 24.826 1.00 52.28 88 GLU A O 1
ATOM 686 N N . SER A 1 89 ? -18.733 -3.822 26.104 1.00 58.94 89 SER A N 1
ATOM 687 C CA . SER A 1 89 ? -17.557 -3.204 25.469 1.00 58.94 89 SER A CA 1
ATOM 688 C C . SER A 1 89 ? -17.255 -3.714 24.046 1.00 58.94 89 SER A C 1
ATOM 690 O O . SER A 1 89 ? -16.373 -3.178 23.364 1.00 58.94 89 SER A O 1
ATOM 692 N N . ASP A 1 90 ? -17.977 -4.737 23.587 1.00 76.81 90 ASP A N 1
ATOM 693 C CA . ASP A 1 90 ? -17.826 -5.293 22.246 1.00 76.81 90 ASP A CA 1
ATOM 694 C C . ASP A 1 90 ? -18.432 -4.386 21.167 1.00 76.81 90 ASP A C 1
ATOM 696 O O . ASP A 1 90 ? -19.426 -3.683 21.353 1.00 76.81 90 ASP A O 1
ATOM 700 N N . ILE A 1 91 ? -17.809 -4.406 19.990 1.00 88.88 91 ILE A N 1
ATOM 701 C CA . ILE A 1 91 ? -18.251 -3.613 18.845 1.00 88.88 91 ILE A CA 1
ATOM 702 C C . ILE A 1 91 ? -19.635 -4.123 18.390 1.00 88.88 91 ILE A C 1
ATOM 704 O O . ILE A 1 91 ? -19.747 -5.296 18.029 1.00 88.88 91 ILE A O 1
ATOM 708 N N . PRO A 1 92 ? -20.679 -3.270 18.317 1.00 91.00 92 PRO A N 1
ATOM 709 C CA . PRO A 1 92 ? -22.015 -3.713 17.923 1.00 91.00 92 PRO A CA 1
ATOM 710 C C . PRO A 1 92 ? -22.032 -4.357 16.532 1.00 91.00 92 PRO A C 1
ATOM 712 O O . PRO A 1 92 ? -21.479 -3.794 15.582 1.00 91.00 92 PRO A O 1
ATOM 715 N N . GLN A 1 93 ? -22.746 -5.478 16.375 1.00 92.38 93 GLN A N 1
ATOM 716 C CA . GLN A 1 93 ? -22.834 -6.204 15.097 1.00 92.38 93 GLN A CA 1
ATOM 717 C C . GLN A 1 93 ? -23.301 -5.304 13.943 1.00 92.38 93 GLN A C 1
ATOM 719 O O . GLN A 1 93 ? -22.749 -5.353 12.849 1.00 92.38 93 GLN A O 1
ATOM 724 N N . THR A 1 94 ? -24.236 -4.388 14.205 1.00 93.94 94 THR A N 1
ATOM 725 C CA . THR A 1 94 ? -24.712 -3.411 13.214 1.00 93.94 94 THR A CA 1
ATOM 726 C C . THR A 1 94 ? -23.598 -2.523 12.655 1.00 93.94 94 THR A C 1
ATOM 728 O O . THR A 1 94 ? -23.682 -2.069 11.515 1.00 93.94 94 THR A O 1
ATOM 731 N N . LEU A 1 95 ? -22.562 -2.242 13.451 1.00 94.50 95 LEU A N 1
ATOM 732 C CA . LEU A 1 95 ? -21.400 -1.465 13.027 1.00 94.50 95 LEU A CA 1
ATOM 733 C C . LEU A 1 95 ? -20.426 -2.328 12.214 1.00 94.50 95 LEU A C 1
ATOM 735 O O . LEU A 1 95 ? -19.899 -1.867 11.203 1.00 94.50 95 LEU A O 1
ATOM 739 N N . ILE A 1 96 ? -20.233 -3.586 12.625 1.00 96.19 96 ILE A N 1
ATOM 740 C CA . ILE A 1 96 ? -19.436 -4.585 11.899 1.00 96.19 96 ILE A CA 1
ATOM 741 C C . ILE A 1 96 ? -20.016 -4.796 10.494 1.00 96.19 96 ILE A C 1
ATOM 743 O O . ILE A 1 96 ? -19.279 -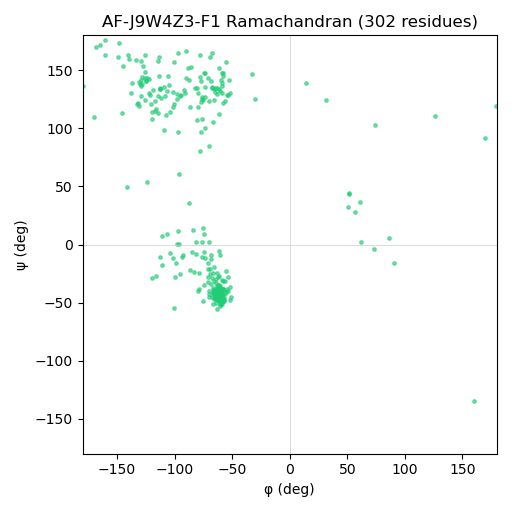4.735 9.504 1.00 96.19 96 ILE A O 1
ATOM 747 N N . ASP A 1 97 ? -21.333 -4.971 10.391 1.00 96.81 97 ASP A N 1
ATOM 748 C CA . ASP A 1 97 ? -22.044 -5.159 9.124 1.00 96.81 97 ASP A CA 1
ATOM 749 C C . ASP A 1 97 ? -21.927 -3.919 8.232 1.00 96.81 97 ASP A C 1
ATOM 751 O O . ASP A 1 97 ? -21.659 -4.033 7.035 1.00 96.81 97 ASP A O 1
ATOM 755 N N . TYR A 1 98 ? -22.046 -2.722 8.814 1.00 97.25 98 TYR A N 1
ATOM 756 C CA . TYR A 1 98 ? -21.887 -1.467 8.082 1.00 97.25 98 TYR A CA 1
ATOM 757 C C . TYR A 1 98 ? -20.468 -1.293 7.522 1.00 97.25 98 TYR A C 1
ATOM 759 O O . TYR A 1 98 ? -20.302 -1.003 6.339 1.00 97.25 98 TYR A O 1
ATOM 767 N N . CYS A 1 99 ? -19.433 -1.544 8.330 1.00 97.38 99 CYS A N 1
ATOM 768 C CA . CYS A 1 99 ? -18.045 -1.552 7.863 1.00 97.38 99 CYS A CA 1
ATOM 769 C C . CYS A 1 99 ? -17.814 -2.600 6.766 1.00 97.38 99 CYS A C 1
ATOM 771 O O . CYS A 1 99 ? -17.092 -2.341 5.809 1.00 97.38 99 CYS A O 1
ATOM 773 N N . THR A 1 100 ? -18.440 -3.774 6.884 1.00 97.25 100 THR A N 1
ATOM 774 C CA . THR A 1 100 ? -18.366 -4.830 5.862 1.00 97.25 100 THR A CA 1
ATOM 775 C C . THR A 1 100 ? -18.997 -4.378 4.549 1.00 97.25 100 THR A C 1
ATOM 777 O O . THR A 1 100 ? -18.392 -4.551 3.495 1.00 97.25 100 THR A O 1
ATOM 780 N N . HIS A 1 101 ? -20.172 -3.746 4.605 1.00 96.88 101 HIS A N 1
ATOM 781 C CA . HIS A 1 101 ? -20.850 -3.196 3.430 1.00 96.88 101 HIS A CA 1
ATOM 782 C C . HIS A 1 101 ? -20.011 -2.127 2.717 1.00 96.88 101 HIS A C 1
ATOM 784 O O . HIS A 1 101 ? -19.990 -2.076 1.490 1.00 96.88 101 HIS A O 1
ATOM 790 N N . LEU A 1 102 ? -19.289 -1.307 3.482 1.00 96.62 102 LEU A N 1
ATOM 791 C CA . LEU A 1 102 ? -18.382 -0.289 2.954 1.00 96.62 102 LEU A CA 1
ATOM 792 C C . LEU A 1 102 ? -17.007 -0.833 2.537 1.00 96.62 102 LEU A C 1
ATOM 794 O O . LEU A 1 102 ? -16.150 -0.042 2.148 1.00 96.62 102 LEU A O 1
ATOM 798 N N . ASP A 1 103 ? -16.773 -2.147 2.638 1.00 96.25 103 ASP A N 1
ATOM 799 C CA . ASP A 1 103 ? -15.468 -2.766 2.383 1.00 96.25 103 ASP A CA 1
ATOM 800 C C . ASP A 1 103 ? -14.348 -2.060 3.185 1.00 96.25 103 ASP A C 1
ATOM 802 O O . ASP A 1 103 ? -13.268 -1.731 2.687 1.00 96.25 103 ASP A O 1
ATOM 806 N N . PHE A 1 104 ? -14.634 -1.766 4.458 1.00 97.00 104 PHE A N 1
ATOM 807 C CA . PHE A 1 104 ? -13.751 -1.043 5.369 1.00 97.00 104 PHE A CA 1
ATOM 808 C C . PHE A 1 104 ? -13.304 -1.955 6.520 1.00 97.00 104 PHE A C 1
ATOM 810 O O . PHE A 1 104 ? -14.132 -2.356 7.341 1.00 97.00 104 PHE A O 1
ATOM 817 N N . PRO A 1 105 ? -12.012 -2.322 6.612 1.00 97.50 105 PRO A N 1
ATOM 818 C CA . PRO A 1 105 ? -11.550 -3.232 7.650 1.00 97.50 105 PRO A CA 1
ATOM 819 C C . PRO A 1 105 ? -11.728 -2.651 9.053 1.00 97.50 105 PRO A C 1
ATOM 821 O O . PRO A 1 105 ? -11.350 -1.506 9.321 1.00 97.50 105 PRO A O 1
ATOM 824 N N . LEU A 1 106 ? -12.244 -3.484 9.952 1.00 97.62 106 LEU A N 1
ATOM 825 C CA . LEU A 1 106 ? -12.467 -3.149 11.349 1.00 97.62 106 LEU A CA 1
ATOM 826 C C . LEU A 1 106 ? -11.716 -4.137 12.237 1.00 97.62 106 LEU A C 1
ATOM 828 O O . LEU A 1 106 ? -11.828 -5.354 12.070 1.00 97.62 106 LEU A O 1
ATOM 832 N N . PHE A 1 107 ? -10.957 -3.605 13.187 1.00 96.31 107 PHE A N 1
ATOM 833 C CA . PHE A 1 107 ? -10.198 -4.391 14.148 1.00 96.31 107 PHE A CA 1
ATOM 834 C C . PHE A 1 107 ? -10.603 -4.042 15.574 1.00 96.31 107 PHE A C 1
ATOM 836 O O . PHE A 1 107 ? -10.794 -2.874 15.912 1.00 96.31 107 PHE A O 1
ATOM 843 N N . GLN A 1 108 ? -10.640 -5.059 16.423 1.00 94.62 108 GLN A N 1
ATOM 844 C CA . GLN A 1 108 ? -10.691 -4.919 17.868 1.00 94.62 108 GLN A CA 1
ATOM 845 C C . GLN A 1 108 ? -9.281 -5.075 18.432 1.00 94.62 108 GLN A C 1
ATOM 847 O O . GLN A 1 108 ? -8.562 -6.028 18.117 1.00 94.62 108 GLN A O 1
ATOM 852 N N . ILE A 1 109 ? -8.875 -4.122 19.262 1.00 93.88 109 ILE A N 1
ATOM 853 C CA . ILE A 1 109 ? -7.647 -4.211 20.049 1.00 93.88 109 ILE A CA 1
ATOM 854 C C . ILE A 1 109 ? -7.940 -5.074 21.276 1.00 93.88 109 ILE A C 1
ATOM 856 O O . ILE A 1 109 ? -8.955 -4.892 21.938 1.00 93.88 109 ILE A O 1
ATOM 860 N N . ARG A 1 110 ? -7.057 -6.013 21.612 1.00 91.12 110 ARG A N 1
ATOM 861 C CA . ARG A 1 110 ? -7.224 -6.849 22.807 1.00 91.12 110 ARG A CA 1
ATOM 862 C C . ARG A 1 110 ? -7.065 -6.015 24.079 1.00 91.12 110 ARG A C 1
ATOM 864 O O . ARG A 1 110 ? -6.157 -5.188 24.158 1.00 91.12 110 ARG A O 1
ATOM 871 N N . GLU A 1 111 ? -7.882 -6.293 25.093 1.00 83.75 111 GLU A N 1
ATOM 872 C CA . GLU A 1 111 ? -7.997 -5.509 26.338 1.00 83.75 111 GLU A CA 1
ATOM 873 C C . GLU A 1 111 ? -6.654 -5.236 27.032 1.00 83.75 111 GLU A C 1
ATOM 875 O O . GLU A 1 111 ? -6.341 -4.093 27.376 1.00 83.75 111 GLU A O 1
ATOM 880 N N . ASN A 1 112 ? -5.809 -6.266 27.132 1.00 85.06 112 ASN A N 1
ATOM 881 C CA . ASN A 1 112 ? -4.495 -6.203 27.782 1.00 85.06 112 ASN A CA 1
ATOM 882 C C . ASN A 1 112 ? -3.423 -5.455 26.967 1.00 85.06 112 ASN A C 1
ATOM 884 O O . ASN A 1 112 ? -2.246 -5.481 27.324 1.00 85.06 112 ASN A O 1
ATOM 888 N N . THR A 1 113 ? -3.807 -4.794 25.873 1.00 89.62 113 THR A N 1
ATOM 889 C CA . THR A 1 113 ? -2.888 -4.063 25.001 1.00 89.62 113 THR A CA 1
ATOM 890 C C . THR A 1 113 ? -3.036 -2.559 25.179 1.00 89.62 113 THR A C 1
ATOM 892 O O . THR A 1 113 ? -4.134 -1.997 25.152 1.00 89.62 113 THR A O 1
ATOM 895 N N . THR A 1 114 ? -1.917 -1.861 25.339 1.00 87.56 114 THR A N 1
ATOM 896 C CA . THR A 1 114 ? -1.891 -0.393 25.371 1.00 87.56 114 THR A CA 1
ATOM 897 C C . THR A 1 114 ? -1.800 0.190 23.961 1.00 87.56 114 THR A C 1
ATOM 899 O O . THR A 1 114 ? -1.218 -0.414 23.060 1.00 87.56 114 THR A O 1
ATOM 902 N N . TYR A 1 115 ? -2.311 1.410 23.771 1.00 86.12 115 TYR A N 1
ATOM 903 C CA . TYR A 1 115 ? -2.146 2.127 22.502 1.00 86.12 115 TYR A CA 1
ATOM 904 C C . TYR A 1 115 ? -0.681 2.318 22.124 1.00 86.12 115 TYR A C 1
ATOM 906 O O . TYR A 1 115 ? -0.326 2.183 20.958 1.00 86.12 115 TYR A O 1
ATOM 914 N N . ILE A 1 116 ? 0.170 2.595 23.115 1.00 88.88 116 ILE A N 1
ATOM 915 C CA . ILE A 1 116 ? 1.599 2.837 22.910 1.00 88.88 116 ILE A CA 1
ATOM 916 C C . ILE A 1 116 ? 2.287 1.592 22.342 1.00 88.88 116 ILE A C 1
ATOM 918 O O . ILE A 1 116 ? 3.086 1.723 21.422 1.00 88.88 116 ILE A O 1
ATOM 922 N N . GLN A 1 117 ? 1.956 0.391 22.831 1.00 90.00 117 GLN A N 1
ATOM 923 C CA . GLN A 1 117 ? 2.521 -0.856 22.299 1.00 90.00 117 GLN A CA 1
ATOM 924 C C . GLN A 1 117 ? 2.184 -1.039 20.817 1.00 90.00 117 GLN A C 1
ATOM 926 O O . GLN A 1 117 ? 3.089 -1.205 20.005 1.00 90.00 117 GLN A O 1
ATOM 931 N N . ILE A 1 118 ? 0.904 -0.922 20.452 1.00 91.31 118 ILE A N 1
ATOM 932 C CA . ILE A 1 118 ? 0.463 -1.060 19.055 1.00 91.31 118 ILE A CA 1
ATOM 933 C C . ILE A 1 118 ? 1.101 0.012 18.177 1.00 91.31 118 ILE A C 1
ATOM 935 O O . ILE A 1 118 ? 1.607 -0.283 17.098 1.00 91.31 118 IL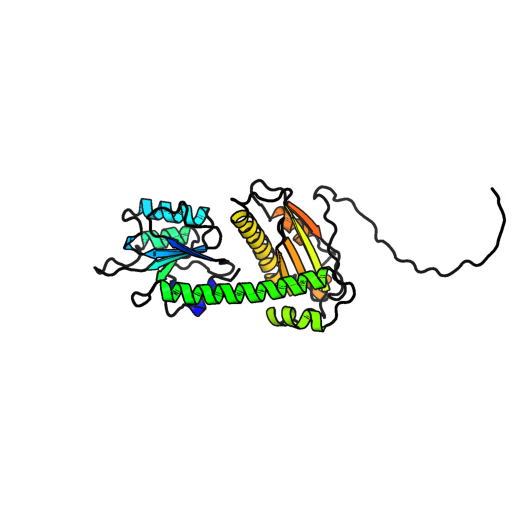E A O 1
ATOM 939 N N . MET A 1 119 ? 1.103 1.264 18.636 1.00 91.88 119 MET A N 1
ATOM 940 C CA . MET A 1 119 ? 1.697 2.360 17.880 1.00 91.88 119 MET A CA 1
ATOM 941 C C . MET A 1 119 ? 3.187 2.150 17.646 1.00 91.88 119 MET A C 1
ATOM 943 O O . MET A 1 119 ? 3.647 2.371 16.530 1.00 91.88 119 MET A O 1
ATOM 947 N N . ASN A 1 120 ? 3.941 1.736 18.662 1.00 93.12 120 ASN A N 1
ATOM 948 C CA . ASN A 1 120 ? 5.377 1.514 18.532 1.00 93.12 120 ASN A CA 1
ATOM 949 C C . ASN A 1 120 ? 5.676 0.373 17.555 1.00 93.12 120 ASN A C 1
ATOM 951 O O . ASN A 1 120 ? 6.492 0.559 16.650 1.00 93.12 120 ASN A O 1
ATOM 955 N N . ASP A 1 121 ? 4.977 -0.756 17.681 1.00 93.25 121 ASP A N 1
ATOM 956 C CA . ASP A 1 121 ? 5.199 -1.929 16.832 1.00 93.25 121 ASP A CA 1
ATOM 957 C C . ASP A 1 121 ? 4.822 -1.623 15.366 1.00 93.25 121 ASP A C 1
ATOM 959 O O . ASP A 1 121 ? 5.625 -1.830 14.447 1.00 93.25 121 ASP A O 1
ATOM 963 N N . ILE A 1 122 ? 3.659 -1.002 15.125 1.00 94.50 122 ILE A N 1
ATOM 964 C CA . ILE A 1 122 ? 3.250 -0.597 13.772 1.00 94.50 122 ILE A CA 1
ATOM 965 C C . ILE A 1 122 ? 4.182 0.490 13.213 1.00 94.50 122 ILE A C 1
ATOM 967 O O . ILE A 1 122 ? 4.588 0.403 12.050 1.00 94.50 122 ILE A O 1
ATOM 971 N N . ASN A 1 123 ? 4.576 1.499 13.998 1.00 94.06 123 ASN A N 1
ATOM 972 C CA . ASN A 1 123 ? 5.502 2.534 13.528 1.00 94.06 123 ASN A CA 1
ATOM 973 C C . ASN A 1 123 ? 6.877 1.963 13.182 1.00 94.06 123 ASN A C 1
ATOM 975 O O . ASN A 1 123 ? 7.466 2.404 12.195 1.00 94.06 123 ASN A O 1
ATOM 979 N N . ALA A 1 124 ? 7.372 0.965 13.920 1.00 94.25 124 ALA A N 1
ATOM 980 C CA . ALA A 1 124 ? 8.605 0.264 13.577 1.00 94.25 124 ALA A CA 1
ATOM 981 C C . ALA A 1 124 ? 8.477 -0.457 12.223 1.00 94.25 124 ALA A C 1
ATOM 983 O O . ALA A 1 124 ? 9.358 -0.331 11.369 1.00 94.25 124 ALA A O 1
ATOM 984 N N . ILE A 1 125 ? 7.348 -1.134 11.971 1.00 94.12 125 ILE A N 1
ATOM 985 C CA . ILE A 1 125 ? 7.054 -1.767 10.673 1.00 94.12 125 ILE A CA 1
ATOM 986 C C . ILE A 1 125 ? 7.007 -0.725 9.546 1.00 94.12 125 ILE A C 1
ATOM 988 O O . ILE A 1 125 ? 7.578 -0.946 8.473 1.00 94.12 125 ILE A O 1
ATOM 992 N N . LEU A 1 126 ? 6.337 0.409 9.772 1.00 93.12 126 LEU A N 1
ATOM 993 C CA . LEU A 1 126 ? 6.230 1.492 8.794 1.00 93.12 126 LEU A CA 1
ATOM 994 C C . LEU A 1 126 ? 7.583 2.157 8.529 1.00 93.12 126 LEU A C 1
ATOM 996 O O . LEU A 1 126 ? 7.897 2.447 7.376 1.00 93.12 126 LEU A O 1
ATOM 1000 N N . PHE A 1 127 ? 8.387 2.394 9.565 1.00 93.12 127 PHE A N 1
ATOM 1001 C CA . PHE A 1 127 ? 9.717 2.986 9.447 1.00 93.12 127 PHE A CA 1
ATOM 1002 C C . PHE A 1 127 ? 10.661 2.087 8.653 1.00 93.12 127 PHE A C 1
ATOM 1004 O O . PHE A 1 127 ? 11.243 2.540 7.669 1.00 93.12 127 PHE A O 1
ATOM 1011 N N . GLU A 1 128 ? 10.738 0.805 9.008 1.00 92.56 128 GLU A N 1
ATOM 1012 C CA . GLU A 1 128 ? 11.566 -0.156 8.282 1.00 92.56 128 GLU A CA 1
ATOM 1013 C C . GLU A 1 128 ? 11.113 -0.288 6.825 1.00 92.56 128 GLU A C 1
ATOM 1015 O O . GLU A 1 128 ? 11.911 -0.245 5.890 1.00 92.56 128 GLU A O 1
ATOM 1020 N N . GLY A 1 129 ? 9.799 -0.341 6.614 1.00 90.88 129 GLY A N 1
ATOM 1021 C CA . GLY A 1 129 ? 9.206 -0.321 5.289 1.00 90.88 129 GLY A CA 1
ATOM 1022 C C . GLY A 1 129 ? 9.560 0.922 4.469 1.00 90.88 129 GLY A C 1
ATOM 1023 O O . GLY A 1 129 ? 9.846 0.815 3.277 1.00 90.88 129 GLY A O 1
ATOM 1024 N N . ARG A 1 130 ? 9.541 2.113 5.078 1.00 90.19 130 ARG A N 1
ATOM 1025 C CA . ARG A 1 130 ? 9.954 3.367 4.426 1.00 90.19 130 ARG A CA 1
ATOM 1026 C C . ARG A 1 130 ? 11.436 3.349 4.069 1.00 90.19 130 ARG A C 1
ATOM 1028 O O . ARG A 1 130 ? 11.774 3.746 2.960 1.00 90.19 130 ARG A O 1
ATOM 1035 N N . ARG A 1 131 ? 12.292 2.851 4.964 1.00 91.88 131 ARG A N 1
ATOM 1036 C CA . ARG A 1 131 ? 13.738 2.729 4.741 1.00 91.88 131 ARG A CA 1
ATOM 1037 C C . ARG A 1 131 ? 14.045 1.836 3.538 1.00 91.88 131 ARG A C 1
ATOM 1039 O O . ARG A 1 131 ? 14.731 2.279 2.624 1.00 91.88 131 ARG A O 1
ATOM 1046 N N . ILE A 1 132 ? 13.465 0.635 3.498 1.00 92.19 132 ILE A N 1
ATOM 1047 C CA . ILE A 1 132 ? 13.633 -0.315 2.387 1.00 92.19 132 ILE A CA 1
ATOM 1048 C C . ILE A 1 132 ? 13.149 0.289 1.064 1.00 92.19 132 ILE A C 1
ATOM 1050 O O . ILE A 1 132 ? 13.874 0.255 0.074 1.00 92.19 132 ILE A O 1
ATOM 1054 N N . ASN A 1 133 ? 11.945 0.873 1.046 1.00 90.00 133 ASN A N 1
ATOM 1055 C CA . ASN A 1 133 ? 11.406 1.495 -0.167 1.00 90.00 133 ASN A CA 1
ATOM 1056 C C . ASN A 1 133 ? 12.290 2.654 -0.641 1.00 90.00 133 ASN A C 1
ATOM 1058 O O . ASN A 1 133 ? 12.548 2.765 -1.830 1.00 90.00 133 ASN A O 1
ATOM 1062 N N . LYS A 1 134 ? 12.809 3.478 0.279 1.00 91.19 134 LYS A N 1
ATOM 1063 C CA . LYS A 1 134 ? 13.668 4.605 -0.087 1.00 91.19 134 LYS A CA 1
ATOM 1064 C C . LYS A 1 134 ? 14.990 4.152 -0.700 1.00 91.19 134 LYS A C 1
ATOM 1066 O O . LYS A 1 134 ? 15.456 4.790 -1.636 1.00 91.19 134 LYS A O 1
ATOM 1071 N N . MET A 1 135 ? 15.585 3.076 -0.187 1.00 92.94 135 MET A N 1
ATOM 1072 C CA . MET A 1 135 ? 16.775 2.479 -0.800 1.00 92.94 135 MET A CA 1
ATOM 1073 C C . MET A 1 135 ? 16.460 1.974 -2.212 1.00 92.94 135 MET A C 1
ATOM 1075 O O . MET A 1 135 ? 17.188 2.294 -3.142 1.00 92.94 135 MET A O 1
ATOM 1079 N N . ALA A 1 136 ? 15.325 1.290 -2.393 1.00 93.19 136 ALA A N 1
ATOM 1080 C CA . ALA A 1 136 ? 14.913 0.801 -3.707 1.00 93.19 136 ALA A CA 1
ATOM 1081 C C . ALA A 1 136 ? 14.672 1.951 -4.695 1.00 93.19 136 ALA A C 1
ATOM 1083 O O . ALA A 1 136 ? 15.093 1.869 -5.842 1.00 93.19 136 ALA A O 1
ATOM 1084 N N . ASP A 1 137 ? 14.036 3.036 -4.248 1.00 91.69 137 ASP A N 1
ATOM 1085 C CA . ASP A 1 137 ? 13.811 4.225 -5.071 1.00 91.69 137 ASP A CA 1
ATOM 1086 C C . ASP A 1 137 ? 15.129 4.868 -5.518 1.00 91.69 137 ASP A C 1
ATOM 1088 O O . ASP A 1 137 ? 15.222 5.319 -6.654 1.00 91.69 137 ASP A O 1
ATOM 1092 N N . LEU A 1 138 ? 16.144 4.917 -4.645 1.00 91.31 138 LEU A N 1
ATOM 1093 C CA . LEU A 1 138 ? 17.462 5.466 -4.982 1.00 91.31 138 LEU A CA 1
ATOM 1094 C C . LEU A 1 138 ? 18.191 4.598 -6.013 1.00 91.31 138 LEU A C 1
ATOM 1096 O O . LEU A 1 138 ? 18.712 5.140 -6.987 1.00 91.31 138 LEU A O 1
ATOM 1100 N N . ASP A 1 139 ? 18.178 3.276 -5.837 1.00 91.75 139 ASP A N 1
ATOM 1101 C CA . ASP A 1 139 ? 18.784 2.344 -6.793 1.00 91.75 139 ASP A CA 1
ATOM 1102 C C . ASP A 1 139 ? 18.081 2.429 -8.156 1.00 91.75 139 ASP A C 1
ATOM 1104 O O . ASP A 1 139 ? 18.727 2.542 -9.195 1.00 91.75 139 ASP A O 1
ATOM 1108 N N . LEU A 1 140 ? 16.744 2.454 -8.170 1.00 91.81 140 LEU A N 1
ATOM 1109 C CA . LEU A 1 140 ? 15.962 2.570 -9.402 1.00 91.81 140 LEU A CA 1
ATOM 1110 C C . LEU A 1 140 ? 16.151 3.926 -10.090 1.00 91.81 140 LEU A C 1
ATOM 1112 O O . LEU A 1 140 ? 16.229 3.977 -11.316 1.00 91.81 140 LEU A O 1
ATOM 1116 N N . ASP A 1 141 ? 16.236 5.022 -9.335 1.00 89.12 141 ASP A N 1
ATOM 1117 C CA . ASP A 1 141 ? 16.511 6.353 -9.884 1.00 89.12 141 ASP A CA 1
ATOM 1118 C C . ASP A 1 141 ? 17.920 6.436 -10.492 1.00 89.12 141 ASP A C 1
ATOM 1120 O O . ASP A 1 141 ? 18.091 7.006 -11.571 1.00 89.12 141 ASP A O 1
ATOM 1124 N N . TYR A 1 142 ? 18.915 5.812 -9.854 1.00 89.00 142 TYR A N 1
ATOM 1125 C CA . TYR A 1 142 ? 20.250 5.652 -10.431 1.00 89.00 142 TYR A CA 1
ATOM 1126 C C . TYR A 1 142 ? 20.201 4.844 -11.734 1.00 89.00 142 TYR A C 1
ATOM 1128 O O . TYR A 1 142 ? 20.708 5.306 -12.761 1.00 89.00 142 TYR A O 1
ATOM 1136 N N . LEU A 1 143 ? 19.528 3.687 -11.727 1.00 89.06 143 LEU A N 1
ATOM 1137 C CA . LEU A 1 143 ? 19.368 2.837 -12.909 1.00 89.06 143 LEU A CA 1
ATOM 1138 C C . LEU A 1 143 ? 18.688 3.582 -14.064 1.00 89.06 143 LEU A C 1
ATOM 1140 O O . LEU A 1 143 ? 19.118 3.454 -15.203 1.00 89.06 143 LEU A O 1
ATOM 1144 N N . LEU A 1 144 ? 17.687 4.421 -13.786 1.00 85.19 144 LEU A N 1
ATOM 1145 C CA . LEU A 1 144 ? 16.997 5.236 -14.794 1.00 85.19 144 LEU A CA 1
ATOM 1146 C C . LEU A 1 144 ? 17.879 6.305 -15.460 1.00 85.19 144 LEU A C 1
ATOM 1148 O O . LEU A 1 144 ? 17.505 6.817 -16.517 1.00 85.19 144 LEU A O 1
ATOM 1152 N N . LYS A 1 145 ? 19.002 6.676 -14.837 1.00 84.88 145 LYS A N 1
ATOM 1153 C CA . LYS A 1 145 ? 19.877 7.779 -15.267 1.00 84.88 145 LYS A CA 1
ATOM 1154 C C . LYS A 1 145 ? 21.235 7.316 -15.790 1.00 84.88 145 LYS A C 1
ATOM 1156 O O . LYS A 1 145 ? 21.925 8.098 -16.442 1.00 84.88 145 LYS A O 1
ATOM 1161 N N . THR A 1 146 ? 21.639 6.084 -15.492 1.00 82.81 146 THR A N 1
ATOM 1162 C CA . THR A 1 146 ? 22.942 5.540 -15.884 1.00 82.81 146 THR A CA 1
ATOM 1163 C C . THR A 1 146 ? 22.889 4.843 -17.244 1.00 82.81 146 THR A C 1
ATOM 1165 O O . THR A 1 146 ? 21.928 4.156 -17.576 1.00 82.81 146 THR A O 1
ATOM 1168 N N . ASN A 1 147 ? 23.965 4.974 -18.025 1.00 77.25 147 ASN A N 1
ATOM 1169 C CA . ASN A 1 147 ? 24.140 4.261 -19.298 1.00 77.25 147 ASN A CA 1
ATOM 1170 C C . ASN A 1 147 ? 25.008 2.997 -19.156 1.00 77.25 147 ASN A C 1
ATOM 1172 O O . ASN A 1 147 ? 25.277 2.317 -20.145 1.00 77.25 147 ASN A O 1
ATOM 1176 N N . SER A 1 148 ? 25.478 2.699 -17.942 1.00 79.94 148 SER A N 1
ATOM 1177 C CA . SER A 1 148 ? 26.464 1.649 -17.671 1.00 79.94 148 SER A CA 1
ATOM 1178 C C . SER A 1 148 ? 26.151 0.898 -16.374 1.00 79.94 148 SER A C 1
ATOM 1180 O O . SER A 1 148 ? 27.018 0.763 -15.512 1.00 79.94 148 SER A O 1
ATOM 1182 N N . ALA A 1 149 ? 24.906 0.443 -16.214 1.00 85.50 149 ALA A N 1
ATOM 1183 C CA . ALA A 1 149 ? 24.511 -0.371 -15.067 1.00 85.50 149 ALA A CA 1
ATOM 1184 C C . ALA A 1 149 ? 25.233 -1.731 -15.074 1.00 85.50 149 ALA A C 1
ATOM 1186 O O . ALA A 1 149 ? 25.311 -2.413 -16.102 1.00 85.50 149 ALA A O 1
ATOM 1187 N N . SER A 1 150 ? 25.738 -2.125 -13.911 1.00 86.25 150 SER A N 1
ATOM 1188 C CA . SER A 1 150 ? 26.326 -3.431 -13.626 1.00 86.25 150 SER A CA 1
ATOM 1189 C C . SER A 1 150 ? 25.303 -4.360 -12.966 1.00 86.25 150 SER A C 1
ATOM 1191 O O . SER A 1 150 ? 24.280 -3.907 -12.463 1.00 86.25 150 SER A O 1
ATOM 1193 N N . ASP A 1 151 ? 25.584 -5.664 -12.925 1.00 85.62 151 ASP A N 1
ATOM 1194 C CA . ASP A 1 151 ? 24.678 -6.642 -12.296 1.00 85.62 151 ASP A CA 1
ATOM 1195 C C . ASP A 1 151 ? 24.482 -6.358 -10.800 1.00 85.62 151 ASP A C 1
ATOM 1197 O O . ASP A 1 151 ? 23.372 -6.469 -10.288 1.00 85.62 151 ASP A O 1
ATOM 1201 N N . LYS A 1 152 ? 25.537 -5.872 -10.132 1.00 88.38 152 LYS A N 1
ATOM 1202 C CA . LYS A 1 152 ? 25.507 -5.514 -8.707 1.00 88.38 152 LYS A CA 1
ATOM 1203 C C . LYS A 1 152 ? 24.527 -4.389 -8.392 1.00 88.38 152 LYS A C 1
ATOM 1205 O O . LYS A 1 152 ? 23.977 -4.353 -7.296 1.00 88.38 152 LYS A O 1
ATOM 1210 N N . ASP A 1 153 ? 24.272 -3.503 -9.355 1.00 88.50 153 ASP A N 1
ATOM 1211 C CA . ASP A 1 153 ? 23.310 -2.408 -9.193 1.00 88.50 153 ASP A CA 1
ATOM 1212 C C . ASP A 1 153 ? 21.858 -2.926 -9.106 1.00 88.50 153 ASP A C 1
ATOM 1214 O O . ASP A 1 153 ? 20.954 -2.189 -8.717 1.00 88.50 153 ASP A O 1
ATOM 1218 N N . PHE A 1 154 ? 21.623 -4.204 -9.434 1.00 90.38 154 PHE A N 1
ATOM 1219 C CA . PHE A 1 154 ? 20.326 -4.868 -9.318 1.00 90.38 154 PHE A CA 1
ATOM 1220 C C . PHE A 1 154 ? 20.199 -5.762 -8.082 1.00 90.38 154 PHE A C 1
ATOM 1222 O O . PHE A 1 154 ? 19.081 -6.188 -7.793 1.00 90.38 154 PHE A O 1
ATOM 1229 N N . ASP A 1 155 ? 21.280 -6.073 -7.357 1.00 92.88 155 ASP A N 1
ATOM 1230 C CA . ASP A 1 155 ? 21.279 -7.107 -6.308 1.00 92.88 155 ASP A CA 1
ATOM 1231 C C . ASP A 1 155 ? 20.223 -6.828 -5.230 1.00 92.88 155 ASP A C 1
ATOM 1233 O O . ASP A 1 155 ? 19.398 -7.689 -4.901 1.00 92.88 155 ASP A O 1
ATOM 1237 N N . PHE A 1 156 ? 20.196 -5.594 -4.717 1.00 93.81 156 PHE A N 1
ATOM 1238 C CA . PHE A 1 156 ? 19.255 -5.200 -3.673 1.00 93.81 156 PHE A CA 1
ATOM 1239 C C . PHE A 1 156 ? 17.807 -5.299 -4.161 1.00 93.81 156 PHE A C 1
ATOM 1241 O O . PHE A 1 156 ? 17.008 -6.034 -3.575 1.00 93.81 156 PHE A O 1
ATOM 1248 N N . ILE A 1 157 ? 17.462 -4.630 -5.264 1.00 93.62 157 ILE A N 1
ATOM 1249 C CA . ILE A 1 157 ? 16.094 -4.632 -5.799 1.00 93.62 157 ILE A CA 1
ATOM 1250 C C . ILE A 1 157 ? 15.638 -6.027 -6.263 1.00 93.62 157 ILE A C 1
ATOM 1252 O O . ILE A 1 157 ? 14.472 -6.380 -6.075 1.00 93.62 157 ILE A O 1
ATOM 1256 N N . SER A 1 158 ? 16.548 -6.859 -6.771 1.00 93.75 158 SER A N 1
ATOM 1257 C CA . SER A 1 158 ? 16.280 -8.262 -7.117 1.00 93.75 158 SER A CA 1
ATOM 1258 C C . SER A 1 158 ? 15.914 -9.078 -5.878 1.00 93.75 158 SER A C 1
ATOM 1260 O O . SER A 1 158 ? 14.909 -9.797 -5.875 1.00 93.75 158 SER A O 1
ATOM 1262 N N . SER A 1 159 ? 16.655 -8.894 -4.779 1.00 94.19 159 SER A N 1
ATOM 1263 C CA . SER A 1 159 ? 16.382 -9.575 -3.507 1.00 94.19 159 SER A CA 1
ATOM 1264 C C . SER A 1 159 ? 15.014 -9.208 -2.917 1.00 94.19 159 SER A C 1
ATOM 1266 O O . SER A 1 159 ? 14.329 -10.074 -2.373 1.00 94.19 159 SER A O 1
ATOM 1268 N N . LEU A 1 160 ? 14.552 -7.961 -3.095 1.00 92.88 160 LEU A N 1
ATOM 1269 C CA . LEU A 1 160 ? 13.245 -7.512 -2.595 1.00 92.88 160 LEU A CA 1
ATOM 1270 C C . LEU A 1 160 ? 12.068 -8.237 -3.252 1.00 92.88 160 LEU A C 1
ATOM 1272 O O . LEU A 1 160 ? 11.002 -8.361 -2.645 1.00 92.88 160 LEU A O 1
ATOM 1276 N N . LYS A 1 161 ? 12.234 -8.673 -4.504 1.00 91.75 161 LYS A N 1
ATOM 1277 C CA . LYS A 1 161 ? 11.198 -9.376 -5.271 1.00 91.75 161 LYS A CA 1
ATOM 1278 C C . LYS A 1 161 ? 11.451 -10.873 -5.374 1.00 91.75 161 LYS A C 1
ATOM 1280 O O . LYS A 1 161 ? 10.573 -11.576 -5.864 1.00 91.75 161 LYS A O 1
ATOM 1285 N N . ASN A 1 162 ? 12.609 -11.343 -4.909 1.00 93.38 162 ASN A N 1
ATOM 1286 C CA . ASN A 1 162 ? 13.103 -12.699 -5.126 1.00 93.38 162 ASN A CA 1
ATOM 1287 C C . ASN A 1 162 ? 13.072 -13.087 -6.616 1.00 93.38 162 ASN A C 1
ATOM 1289 O O . ASN A 1 162 ? 12.593 -14.154 -7.000 1.00 93.38 162 ASN A O 1
ATOM 1293 N N . VAL A 1 163 ? 13.517 -12.160 -7.463 1.00 92.19 163 VAL A N 1
ATOM 1294 C CA . VAL A 1 163 ? 13.582 -12.316 -8.915 1.00 92.19 163 VAL A CA 1
ATOM 1295 C C . VAL A 1 163 ? 14.904 -11.733 -9.362 1.00 92.19 163 VAL A C 1
ATOM 1297 O O . VAL A 1 163 ? 15.220 -10.605 -9.001 1.00 92.19 163 VAL A O 1
ATOM 1300 N N . ASP A 1 164 ? 15.645 -12.479 -10.167 1.00 91.19 164 ASP A N 1
ATOM 1301 C CA . ASP A 1 164 ? 16.781 -11.936 -10.891 1.00 91.19 164 ASP A CA 1
ATOM 1302 C C . ASP A 1 164 ? 16.275 -10.916 -11.925 1.00 91.19 164 ASP A C 1
ATOM 1304 O O . ASP A 1 164 ? 15.687 -11.289 -12.937 1.00 91.19 164 ASP A O 1
ATOM 1308 N N . LEU A 1 165 ? 16.462 -9.622 -11.648 1.00 91.38 165 LEU A N 1
ATOM 1309 C CA . LEU A 1 165 ? 16.007 -8.550 -12.531 1.00 91.38 165 LEU A CA 1
ATOM 1310 C C . LEU A 1 165 ? 16.982 -8.261 -13.676 1.00 91.38 165 LEU A C 1
ATOM 1312 O O . LEU A 1 165 ? 16.551 -7.714 -14.695 1.00 91.38 165 LEU A O 1
ATOM 1316 N N . TYR A 1 166 ? 18.271 -8.597 -13.536 1.00 87.00 166 TYR A N 1
ATOM 1317 C CA . TYR A 1 166 ? 19.284 -8.235 -14.534 1.00 87.00 166 TYR A CA 1
ATOM 1318 C C . TYR A 1 166 ? 19.113 -9.043 -15.827 1.00 87.00 166 TYR A C 1
ATOM 1320 O O . TYR A 1 166 ? 19.462 -8.562 -16.910 1.00 87.00 166 TYR A O 1
ATOM 1328 N N . SER A 1 167 ? 18.563 -10.257 -15.728 1.00 87.75 167 SER A N 1
ATOM 1329 C CA . SER A 1 167 ? 18.302 -11.138 -16.871 1.00 87.75 167 SER A CA 1
ATOM 1330 C C . SER A 1 167 ? 17.009 -10.805 -17.627 1.00 87.75 167 SER A C 1
ATOM 1332 O O . SER A 1 167 ? 16.776 -11.327 -18.720 1.00 87.75 167 SER A O 1
ATOM 1334 N N . LEU A 1 168 ? 16.187 -9.891 -17.102 1.00 90.00 168 LEU A N 1
ATOM 1335 C CA . LEU A 1 168 ? 14.876 -9.566 -17.658 1.00 90.00 168 LEU A CA 1
ATOM 1336 C C . LEU A 1 168 ? 14.914 -8.430 -18.688 1.00 90.00 168 LEU A C 1
ATOM 1338 O O . LEU A 1 168 ? 15.879 -7.670 -18.841 1.00 90.00 168 LEU A O 1
ATOM 1342 N N . LYS A 1 169 ? 13.803 -8.293 -19.412 1.00 87.56 169 LYS A N 1
ATOM 1343 C CA . LYS A 1 169 ? 13.496 -7.076 -20.172 1.00 87.56 169 LYS A CA 1
ATOM 1344 C C . LYS A 1 169 ? 12.752 -6.093 -19.282 1.00 87.56 169 LYS A C 1
ATOM 1346 O O . LYS A 1 169 ? 12.028 -6.501 -18.381 1.00 87.56 169 LYS A O 1
ATOM 1351 N N . VAL A 1 170 ? 12.893 -4.803 -19.569 1.00 87.25 170 VAL A N 1
ATOM 1352 C CA . VAL A 1 170 ? 12.249 -3.720 -18.828 1.00 87.25 170 VAL A CA 1
ATOM 1353 C C . VAL A 1 170 ? 11.456 -2.800 -19.753 1.00 87.25 170 VAL A C 1
ATOM 1355 O O . VAL A 1 170 ? 11.887 -2.509 -20.870 1.00 87.25 170 VAL A O 1
ATOM 1358 N N . ARG A 1 171 ? 10.306 -2.317 -19.272 1.00 85.62 171 ARG A N 1
ATOM 1359 C CA . ARG A 1 171 ? 9.583 -1.154 -19.810 1.00 85.62 171 ARG A CA 1
ATOM 1360 C C . ARG A 1 171 ? 9.356 -0.144 -18.698 1.00 85.62 171 ARG A C 1
ATOM 1362 O O . ARG A 1 171 ? 9.025 -0.514 -17.572 1.00 85.62 171 ARG A O 1
ATOM 1369 N N . VAL A 1 172 ? 9.493 1.129 -19.035 1.00 85.44 172 VAL A N 1
ATOM 1370 C CA . VAL A 1 172 ? 9.316 2.243 -18.106 1.00 85.44 172 VAL A CA 1
ATOM 1371 C C . VAL A 1 172 ? 8.109 3.052 -18.562 1.00 85.44 172 VAL A C 1
ATOM 1373 O O . VAL A 1 172 ? 8.027 3.437 -19.728 1.00 85.44 172 VAL A O 1
ATOM 1376 N N . ALA A 1 173 ? 7.174 3.298 -17.651 1.00 8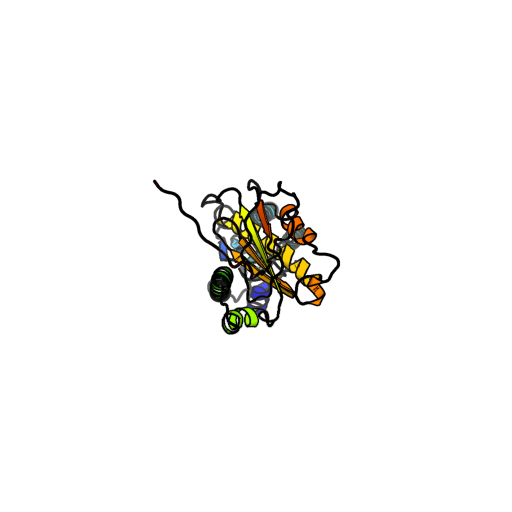4.31 173 ALA A N 1
ATOM 1377 C CA . ALA A 1 173 ? 6.006 4.140 -17.854 1.00 84.31 173 ALA A CA 1
ATOM 1378 C C . ALA A 1 173 ? 6.079 5.328 -16.891 1.00 84.31 173 ALA A C 1
ATOM 1380 O O . ALA A 1 173 ? 6.042 5.157 -15.674 1.00 84.31 173 ALA A O 1
ATOM 1381 N N . ARG A 1 174 ? 6.210 6.540 -17.428 1.00 86.19 174 ARG A N 1
ATOM 1382 C CA . ARG A 1 174 ? 6.185 7.775 -16.643 1.00 86.19 174 ARG A CA 1
ATOM 1383 C C . ARG A 1 174 ? 4.776 8.334 -16.642 1.00 86.19 174 ARG A C 1
ATOM 1385 O O . ARG A 1 174 ? 4.209 8.520 -17.711 1.00 86.19 174 ARG A O 1
ATOM 1392 N N . ILE A 1 175 ? 4.260 8.625 -15.458 1.00 86.50 175 ILE A N 1
ATOM 1393 C CA . ILE A 1 175 ? 2.909 9.112 -15.207 1.00 86.50 175 ILE A CA 1
ATOM 1394 C C . ILE A 1 175 ? 3.048 10.462 -14.517 1.00 86.50 175 ILE A C 1
ATOM 1396 O O . ILE A 1 175 ? 3.654 10.544 -13.452 1.00 86.50 175 ILE A O 1
ATOM 1400 N N . SER A 1 176 ? 2.504 11.515 -15.115 1.00 85.44 176 SER A N 1
ATOM 1401 C CA . SER A 1 176 ? 2.635 12.882 -14.604 1.00 85.44 176 SER A CA 1
ATOM 1402 C C . SER A 1 176 ? 1.280 13.572 -14.539 1.00 85.44 176 SER A C 1
ATOM 1404 O O . SER A 1 176 ? 0.454 13.434 -15.439 1.00 85.44 176 SER A O 1
ATOM 1406 N N . LEU A 1 177 ? 1.064 14.332 -13.474 1.00 85.88 177 LEU A N 1
ATOM 1407 C CA . LEU A 1 177 ? -0.065 15.231 -13.299 1.00 85.88 177 LEU A CA 1
ATOM 1408 C C . LEU A 1 177 ? 0.184 16.509 -14.110 1.00 85.88 177 LEU A C 1
ATOM 1410 O O . LEU A 1 177 ? 1.315 16.980 -14.221 1.00 85.88 177 LEU A O 1
ATOM 1414 N N . SER A 1 178 ? -0.874 17.086 -14.676 1.00 83.25 178 SER A N 1
ATOM 1415 C CA . SER A 1 178 ? -0.803 18.336 -15.445 1.00 83.25 178 SER A CA 1
ATOM 1416 C C . SER A 1 178 ? -0.355 19.542 -14.631 1.00 83.25 178 SER A C 1
ATOM 1418 O O . SER A 1 178 ? 0.147 20.509 -15.194 1.00 83.25 178 SER A O 1
ATOM 1420 N N . GLU A 1 179 ? -0.559 19.487 -13.321 1.00 84.06 179 GLU A N 1
ATOM 1421 C CA . GLU A 1 179 ? -0.165 20.509 -12.366 1.00 84.06 179 GLU A CA 1
ATOM 1422 C C . GLU A 1 179 ? 0.252 19.849 -11.051 1.00 84.06 179 GLU A C 1
ATOM 1424 O O . GLU A 1 179 ? -0.185 18.743 -10.721 1.00 84.06 179 GLU A O 1
ATOM 1429 N N . ILE A 1 180 ? 1.120 20.526 -10.301 1.00 84.94 180 ILE A N 1
ATOM 1430 C CA . ILE A 1 180 ? 1.588 20.038 -9.005 1.00 84.94 180 ILE A CA 1
ATOM 1431 C C . ILE A 1 180 ? 0.474 20.267 -7.972 1.00 84.94 180 ILE A C 1
ATOM 1433 O O . ILE A 1 180 ? 0.051 21.414 -7.801 1.00 84.94 180 ILE A O 1
ATOM 1437 N N . PRO A 1 181 ? 0.031 19.229 -7.237 1.00 86.50 181 PRO A N 1
ATOM 1438 C CA . PRO A 1 181 ? -0.992 19.381 -6.209 1.00 86.50 181 PRO A CA 1
ATOM 1439 C C . PRO A 1 181 ? -0.604 20.393 -5.128 1.00 86.50 181 PRO A C 1
ATOM 1441 O O . PRO A 1 181 ? 0.562 20.466 -4.700 1.00 86.50 181 PRO A O 1
ATOM 1444 N N . LYS A 1 182 ? -1.600 21.130 -4.619 1.00 88.19 182 LYS A N 1
ATOM 1445 C CA . LYS A 1 182 ? -1.393 22.060 -3.501 1.00 88.19 182 LYS A CA 1
ATOM 1446 C C . LYS A 1 182 ? -0.912 21.304 -2.256 1.00 88.19 182 LYS A C 1
ATOM 1448 O O . LYS A 1 182 ? -1.283 20.146 -2.061 1.00 88.19 182 LYS A O 1
ATOM 1453 N N . PRO A 1 183 ? -0.140 21.939 -1.354 1.00 86.00 183 PRO A N 1
ATOM 1454 C CA . PRO A 1 183 ? 0.359 21.272 -0.148 1.00 86.00 183 PRO A CA 1
ATOM 1455 C C . PRO A 1 183 ? -0.731 20.577 0.685 1.00 86.00 183 PRO A C 1
ATOM 1457 O O . PRO A 1 183 ? -0.497 19.487 1.194 1.00 86.00 183 PRO A O 1
ATOM 1460 N N . SER A 1 184 ? -1.929 21.166 0.764 1.00 83.12 184 SER A N 1
ATOM 1461 C CA . SER A 1 184 ? -3.063 20.639 1.534 1.00 83.12 184 SER A CA 1
ATOM 1462 C C . SER A 1 184 ? -3.678 19.353 0.971 1.00 83.12 184 SER A C 1
ATOM 1464 O O . SER A 1 184 ? -4.290 18.602 1.718 1.00 83.12 184 SER A O 1
ATOM 1466 N N . GLU A 1 185 ? -3.547 19.097 -0.333 1.00 84.06 185 GLU A N 1
ATOM 1467 C CA . GLU A 1 185 ? -4.149 17.934 -1.008 1.00 84.06 185 GLU A CA 1
ATOM 1468 C C . GLU A 1 185 ? -3.101 16.930 -1.510 1.00 84.06 185 GLU A C 1
ATOM 1470 O O . GLU A 1 185 ? -3.443 15.808 -1.878 1.00 84.06 185 GLU A O 1
ATOM 1475 N N . ARG A 1 186 ? -1.815 17.307 -1.487 1.00 85.00 186 ARG A N 1
ATOM 1476 C CA . ARG A 1 186 ? -0.703 16.527 -2.041 1.00 85.00 186 ARG A CA 1
ATOM 1477 C C . ARG A 1 186 ? -0.666 15.089 -1.537 1.00 85.00 186 ARG A C 1
ATOM 1479 O O . ARG A 1 186 ? -0.561 14.184 -2.354 1.00 85.00 186 ARG A O 1
ATOM 1486 N N . ILE A 1 187 ? -0.796 14.881 -0.226 1.00 84.12 187 ILE A N 1
ATOM 1487 C CA . ILE A 1 187 ? -0.745 13.540 0.378 1.00 84.12 187 ILE A CA 1
ATOM 1488 C C . ILE A 1 187 ? -1.884 12.667 -0.156 1.00 84.12 187 ILE A C 1
ATOM 1490 O O . ILE A 1 187 ? -1.647 11.533 -0.562 1.00 84.12 187 ILE A O 1
ATOM 1494 N N . ALA A 1 188 ? -3.107 13.200 -0.192 1.00 84.56 188 ALA A N 1
ATOM 1495 C CA . ALA A 1 188 ? -4.272 12.466 -0.673 1.00 84.56 188 ALA A CA 1
ATOM 1496 C C . ALA A 1 188 ? -4.156 12.149 -2.170 1.00 84.56 188 ALA A C 1
ATOM 1498 O O . ALA A 1 188 ? -4.366 11.008 -2.576 1.00 84.56 188 ALA A O 1
ATOM 1499 N N . VAL A 1 189 ? -3.752 13.132 -2.981 1.00 87.62 189 VAL A N 1
ATOM 1500 C CA . VAL A 1 189 ? -3.554 12.957 -4.426 1.00 87.62 189 VAL A CA 1
ATOM 1501 C C . VAL A 1 189 ? -2.466 11.920 -4.715 1.00 87.62 189 VAL A C 1
ATOM 1503 O O . VAL A 1 189 ? -2.697 11.004 -5.503 1.00 87.62 189 VAL A O 1
ATOM 1506 N N . GLN A 1 190 ? -1.309 12.014 -4.055 1.00 86.69 190 GLN A N 1
ATOM 1507 C CA . GLN A 1 190 ? -0.210 11.059 -4.225 1.00 86.69 190 GLN A CA 1
ATOM 1508 C C . GLN A 1 190 ? -0.606 9.656 -3.767 1.00 86.69 190 GLN A C 1
ATOM 1510 O O . GLN A 1 190 ? -0.399 8.695 -4.505 1.00 86.69 190 GLN A O 1
ATOM 1515 N N . PHE A 1 191 ? -1.228 9.522 -2.592 1.00 87.50 191 PHE A N 1
ATOM 1516 C CA . PHE A 1 191 ? -1.701 8.234 -2.084 1.00 87.50 191 PHE A CA 1
ATOM 1517 C C . PHE A 1 191 ? -2.673 7.569 -3.062 1.00 87.50 191 PHE A C 1
ATOM 1519 O O . PHE A 1 191 ? -2.533 6.387 -3.387 1.00 87.50 191 PHE A O 1
ATOM 1526 N N . ASN A 1 192 ? -3.628 8.344 -3.575 1.00 86.75 192 ASN A N 1
ATOM 1527 C CA . ASN A 1 192 ? -4.626 7.867 -4.515 1.00 86.75 192 ASN A CA 1
ATOM 1528 C C . ASN A 1 192 ? -3.994 7.437 -5.851 1.00 86.75 192 ASN A C 1
ATOM 1530 O O . ASN A 1 192 ? -4.257 6.331 -6.328 1.00 86.75 192 ASN A O 1
ATOM 1534 N N . LEU A 1 193 ? -3.090 8.256 -6.400 1.00 88.44 193 LEU A N 1
ATOM 1535 C CA . LEU A 1 193 ? -2.330 7.934 -7.605 1.00 88.44 193 LEU A CA 1
ATOM 1536 C C . LEU A 1 193 ? -1.514 6.650 -7.431 1.00 88.44 193 LEU A C 1
ATOM 1538 O O . LEU A 1 193 ? -1.613 5.742 -8.256 1.00 88.44 193 LEU A O 1
ATOM 1542 N N . MET A 1 194 ? -0.759 6.535 -6.337 1.00 88.44 194 MET A N 1
ATOM 1543 C CA . MET A 1 194 ? 0.087 5.369 -6.086 1.00 88.44 194 MET A CA 1
ATOM 1544 C C . MET A 1 194 ? -0.741 4.095 -5.949 1.00 88.44 194 MET A C 1
ATOM 1546 O O . MET A 1 194 ? -0.352 3.059 -6.486 1.00 88.44 194 MET A O 1
ATOM 1550 N N . ASN A 1 195 ? -1.888 4.154 -5.271 1.00 87.38 195 ASN A N 1
ATOM 1551 C CA . ASN A 1 195 ? -2.757 2.991 -5.120 1.00 87.38 195 ASN A CA 1
ATOM 1552 C C . ASN A 1 195 ? -3.381 2.546 -6.440 1.00 87.38 195 ASN A C 1
ATOM 1554 O O . ASN A 1 195 ? -3.409 1.348 -6.706 1.00 87.38 195 ASN A O 1
ATOM 1558 N N . GLN A 1 196 ? -3.833 3.475 -7.287 1.00 87.31 196 GLN A N 1
ATOM 1559 C CA . GLN A 1 196 ? -4.394 3.117 -8.593 1.00 87.31 196 GLN A CA 1
ATOM 1560 C C . GLN A 1 196 ? -3.344 2.491 -9.516 1.00 87.31 196 GLN A C 1
ATOM 1562 O O . GLN A 1 196 ? -3.612 1.471 -10.154 1.00 87.31 196 GLN A O 1
ATOM 1567 N N . ILE A 1 197 ? -2.128 3.049 -9.542 1.00 88.44 197 ILE A N 1
ATOM 1568 C CA . ILE A 1 197 ? -1.017 2.494 -10.325 1.00 88.44 197 ILE A CA 1
ATOM 1569 C C . ILE A 1 197 ? -0.662 1.093 -9.809 1.00 88.44 197 ILE A C 1
ATOM 1571 O O . ILE A 1 197 ? -0.573 0.156 -10.600 1.00 88.44 197 ILE A O 1
ATOM 1575 N N . ARG A 1 198 ? -0.523 0.913 -8.488 1.00 88.56 198 ARG A N 1
ATOM 1576 C CA . ARG A 1 198 ? -0.253 -0.403 -7.880 1.00 88.56 198 ARG A CA 1
ATOM 1577 C C . ARG A 1 198 ? -1.336 -1.416 -8.211 1.00 88.56 198 ARG A C 1
ATOM 1579 O O . ARG A 1 198 ? -1.009 -2.468 -8.737 1.00 88.56 198 ARG A O 1
ATOM 1586 N N . ALA A 1 199 ? -2.606 -1.082 -7.992 1.00 86.31 199 ALA A N 1
ATOM 1587 C CA . ALA A 1 199 ? -3.722 -1.982 -8.270 1.00 86.31 199 ALA A CA 1
ATOM 1588 C C . ALA A 1 199 ? -3.752 -2.426 -9.741 1.00 86.31 199 ALA A C 1
ATOM 1590 O O . ALA A 1 199 ? -4.019 -3.591 -10.042 1.00 86.31 199 ALA A O 1
ATOM 1591 N N . PHE A 1 200 ? -3.431 -1.518 -10.668 1.00 86.25 200 PHE A N 1
ATOM 1592 C CA . PHE A 1 200 ? -3.271 -1.874 -12.071 1.00 86.25 200 PHE A CA 1
ATOM 1593 C C . PHE A 1 200 ? -2.148 -2.902 -12.267 1.00 86.25 200 PHE A C 1
ATOM 1595 O O . PHE A 1 200 ? -2.390 -3.949 -12.868 1.00 86.25 200 PHE A O 1
ATOM 1602 N N . PHE A 1 201 ? -0.945 -2.628 -11.758 1.00 87.38 201 PHE A N 1
ATOM 1603 C CA . PHE A 1 201 ? 0.217 -3.490 -11.970 1.00 87.38 201 PHE A CA 1
ATOM 1604 C C . PHE A 1 201 ? 0.145 -4.819 -11.208 1.00 87.38 201 PHE A C 1
ATOM 1606 O O . PHE A 1 201 ? 0.585 -5.835 -11.741 1.00 87.38 201 PHE A O 1
ATOM 1613 N N . ASP A 1 202 ? -0.473 -4.847 -10.028 1.00 87.94 202 ASP A N 1
ATOM 1614 C CA . ASP A 1 202 ? -0.748 -6.070 -9.270 1.00 87.94 202 ASP A CA 1
ATOM 1615 C C . ASP A 1 202 ? -1.620 -7.024 -10.092 1.00 87.94 202 ASP A C 1
ATOM 1617 O O . ASP A 1 202 ? -1.289 -8.201 -10.229 1.00 87.94 202 ASP A O 1
ATOM 1621 N N . ARG A 1 203 ? -2.683 -6.512 -10.724 1.00 84.94 203 ARG A N 1
ATOM 1622 C CA . ARG A 1 203 ? -3.523 -7.299 -11.637 1.00 84.94 203 ARG A CA 1
ATOM 1623 C C . ARG A 1 203 ? -2.736 -7.793 -12.854 1.00 84.94 203 ARG A C 1
ATOM 1625 O O . ARG A 1 203 ? -2.799 -8.974 -13.172 1.00 84.94 203 ARG A O 1
ATOM 1632 N N . VAL A 1 204 ? -1.964 -6.926 -13.513 1.00 84.31 204 VAL A N 1
ATOM 1633 C CA . VAL A 1 204 ? -1.153 -7.314 -14.688 1.00 84.31 204 VAL A CA 1
ATOM 1634 C C . VAL A 1 204 ? -0.124 -8.397 -14.323 1.00 84.31 204 VAL A C 1
ATOM 1636 O O . VAL A 1 204 ? 0.132 -9.305 -15.117 1.00 84.31 204 VAL A O 1
ATOM 1639 N N . GLN A 1 205 ? 0.439 -8.345 -13.113 1.00 87.06 205 GLN A N 1
ATOM 1640 C CA . GLN A 1 205 ? 1.340 -9.374 -12.594 1.00 87.06 205 GLN A CA 1
ATOM 1641 C C . GLN A 1 205 ? 0.601 -10.684 -12.281 1.00 87.06 205 GLN A C 1
ATOM 1643 O O . GLN A 1 205 ? 1.095 -11.756 -12.625 1.00 87.06 205 GLN A O 1
ATOM 1648 N N . GLN A 1 206 ? -0.590 -10.624 -11.676 1.00 87.69 206 GLN A N 1
ATOM 1649 C CA . GLN A 1 206 ? -1.431 -11.801 -11.406 1.00 87.69 206 GLN A CA 1
ATOM 1650 C C . GLN A 1 206 ? -1.873 -12.509 -12.694 1.00 87.69 206 GLN A C 1
ATOM 1652 O O . GLN A 1 206 ? -1.865 -13.736 -12.759 1.00 87.69 206 GLN A O 1
ATOM 1657 N N . GLU A 1 207 ? -2.168 -11.741 -13.744 1.00 84.69 207 GLU A N 1
ATOM 1658 C CA . GLU A 1 207 ? -2.437 -12.232 -15.102 1.00 84.69 207 GLU A CA 1
ATOM 1659 C C . GLU A 1 207 ? -1.177 -12.790 -15.799 1.00 84.69 207 GLU A C 1
ATOM 1661 O O . GLU A 1 207 ? -1.242 -13.196 -16.958 1.00 84.69 207 GLU A O 1
ATOM 1666 N N . LYS A 1 208 ? -0.022 -12.811 -15.114 1.00 85.44 208 LYS A N 1
ATOM 1667 C CA . LYS A 1 208 ? 1.282 -13.282 -15.612 1.00 85.44 208 LYS A CA 1
ATOM 1668 C C . LYS A 1 208 ? 1.757 -12.565 -16.876 1.00 85.44 208 LYS A C 1
ATOM 1670 O O . LYS A 1 208 ? 2.523 -13.125 -17.657 1.00 85.44 208 LYS A O 1
ATOM 1675 N N . ARG A 1 209 ? 1.339 -11.313 -17.070 1.00 83.06 209 ARG A N 1
ATOM 1676 C CA . ARG A 1 209 ? 1.747 -10.484 -18.217 1.00 83.06 209 ARG A CA 1
ATOM 1677 C C . ARG A 1 209 ? 3.050 -9.731 -17.977 1.00 83.06 209 ARG A C 1
ATOM 1679 O O . ARG A 1 209 ? 3.711 -9.326 -18.926 1.00 83.06 209 ARG A O 1
ATOM 1686 N N . ILE A 1 210 ? 3.396 -9.531 -16.710 1.00 88.44 210 ILE A N 1
ATOM 1687 C CA . ILE A 1 210 ? 4.697 -9.040 -16.256 1.00 88.44 210 ILE A CA 1
ATOM 1688 C C . ILE A 1 210 ? 5.233 -9.999 -15.204 1.00 88.44 210 ILE A C 1
ATOM 1690 O O . ILE A 1 210 ? 4.463 -10.669 -14.512 1.00 88.44 210 ILE A O 1
ATOM 1694 N N . LYS A 1 211 ? 6.554 -10.049 -15.063 1.00 90.50 211 LYS A N 1
ATOM 1695 C CA . LYS A 1 211 ? 7.213 -10.819 -14.012 1.00 90.50 211 LYS A CA 1
ATOM 1696 C C . LYS A 1 211 ? 7.096 -10.113 -12.669 1.00 90.50 211 LYS A C 1
ATOM 1698 O O . LYS A 1 211 ? 6.731 -10.722 -11.668 1.00 90.50 211 LYS A O 1
ATOM 1703 N N . THR A 1 212 ? 7.414 -8.822 -12.656 1.00 93.44 212 THR A N 1
ATOM 1704 C CA . THR A 1 212 ? 7.339 -7.966 -11.470 1.00 93.44 212 THR A CA 1
ATOM 1705 C C . THR A 1 212 ? 7.397 -6.496 -11.868 1.00 93.44 212 THR A C 1
ATOM 1707 O O . THR A 1 212 ? 7.648 -6.160 -13.028 1.00 93.44 212 THR A O 1
ATOM 1710 N N . TYR A 1 213 ? 7.164 -5.610 -10.906 1.00 93.06 213 TYR A N 1
ATOM 1711 C CA . TYR A 1 213 ? 7.237 -4.173 -11.113 1.00 93.06 213 TYR A CA 1
ATOM 1712 C C . TYR A 1 213 ? 7.664 -3.405 -9.856 1.00 93.06 213 TYR A C 1
ATOM 1714 O O . TYR A 1 213 ? 7.533 -3.877 -8.716 1.00 93.06 213 TYR A O 1
ATOM 1722 N N . PHE A 1 214 ? 8.121 -2.177 -10.089 1.00 93.50 214 PHE A N 1
ATOM 1723 C CA . PHE A 1 214 ? 8.382 -1.152 -9.085 1.00 93.50 214 PHE A CA 1
ATOM 1724 C C . PHE A 1 214 ? 7.704 0.156 -9.482 1.00 93.50 214 PHE A C 1
ATOM 1726 O O . PHE A 1 214 ? 7.391 0.379 -10.650 1.00 93.50 214 PHE A O 1
ATOM 1733 N N . ILE A 1 215 ? 7.464 1.018 -8.498 1.00 91.75 215 ILE A N 1
ATOM 1734 C CA . ILE A 1 215 ? 6.929 2.361 -8.713 1.00 91.75 215 ILE A CA 1
ATOM 1735 C C . ILE A 1 215 ? 7.788 3.311 -7.900 1.00 91.75 215 ILE A C 1
ATOM 1737 O O . ILE A 1 215 ? 7.852 3.159 -6.682 1.00 91.75 215 ILE A O 1
ATOM 1741 N N . VAL A 1 216 ? 8.396 4.269 -8.590 1.00 90.81 216 VAL A N 1
ATOM 1742 C CA . VAL A 1 216 ? 9.187 5.353 -8.015 1.00 90.81 216 VAL A CA 1
ATOM 1743 C C . VAL A 1 216 ? 8.318 6.604 -7.993 1.00 90.81 216 VAL A C 1
ATOM 1745 O O . VAL A 1 216 ? 7.820 7.041 -9.033 1.00 90.81 216 VAL A O 1
ATOM 1748 N N . GLU A 1 217 ? 8.100 7.166 -6.811 1.00 87.88 217 GLU A N 1
ATOM 1749 C CA . GLU A 1 217 ? 7.276 8.362 -6.628 1.00 87.88 217 GLU A CA 1
ATOM 1750 C C . GLU A 1 217 ? 8.028 9.635 -7.053 1.00 87.88 217 GLU A C 1
ATOM 1752 O O . GLU A 1 217 ? 9.218 9.789 -6.775 1.00 87.88 217 GLU A O 1
ATOM 1757 N N . SER A 1 218 ? 7.327 10.573 -7.699 1.00 84.69 218 SER A N 1
ATOM 1758 C CA . SER A 1 218 ? 7.833 11.919 -7.988 1.00 84.69 218 SER A CA 1
ATOM 1759 C C . SER A 1 218 ? 6.878 12.994 -7.461 1.00 84.69 218 SER A C 1
ATOM 1761 O O . SER A 1 218 ? 5.715 12.739 -7.150 1.00 84.69 218 SER A O 1
ATOM 1763 N N . ALA A 1 219 ? 7.363 14.233 -7.340 1.00 80.06 219 ALA A N 1
ATOM 1764 C CA . ALA A 1 219 ? 6.559 15.344 -6.815 1.00 80.06 219 ALA A CA 1
ATOM 1765 C C . ALA A 1 219 ? 5.314 15.655 -7.671 1.00 80.06 219 ALA A C 1
ATOM 1767 O O . ALA A 1 219 ? 4.323 16.176 -7.164 1.00 80.06 219 ALA A O 1
ATOM 1768 N N . ASP A 1 220 ? 5.381 15.339 -8.961 1.00 82.31 220 ASP A N 1
ATOM 1769 C CA . ASP A 1 220 ? 4.370 15.583 -9.983 1.00 82.31 220 ASP A CA 1
ATOM 1770 C C . ASP A 1 220 ? 3.715 14.290 -10.498 1.00 82.31 220 ASP A C 1
ATOM 1772 O O . ASP A 1 220 ? 2.968 14.341 -11.469 1.00 82.31 220 ASP A O 1
ATOM 1776 N N . GLY A 1 221 ? 3.986 13.125 -9.900 1.00 88.19 221 GLY A N 1
ATOM 1777 C CA . GLY A 1 221 ? 3.463 11.859 -10.406 1.00 88.19 221 GLY A CA 1
ATOM 1778 C C . GLY A 1 221 ? 4.236 10.630 -9.932 1.00 88.19 221 GLY A C 1
ATOM 1779 O O . GLY A 1 221 ? 4.521 10.478 -8.745 1.00 88.19 221 GLY A O 1
ATOM 1780 N N . ALA A 1 222 ? 4.528 9.717 -10.856 1.00 90.69 222 ALA A N 1
ATOM 1781 C CA . ALA A 1 222 ? 5.350 8.541 -10.600 1.00 90.69 222 ALA A CA 1
ATOM 1782 C C . ALA A 1 222 ? 5.925 7.925 -11.875 1.00 90.69 222 ALA A C 1
ATOM 1784 O O . ALA A 1 222 ? 5.441 8.133 -12.984 1.00 90.69 222 ALA A O 1
ATOM 1785 N N . THR A 1 223 ? 6.941 7.089 -11.696 1.00 90.00 223 THR A N 1
ATOM 1786 C CA . THR A 1 223 ? 7.500 6.234 -12.740 1.00 90.00 223 THR A CA 1
ATOM 1787 C C . THR A 1 223 ? 7.289 4.776 -12.363 1.00 90.00 223 THR A C 1
ATOM 1789 O O . THR A 1 223 ? 7.818 4.305 -11.360 1.00 90.00 223 THR A O 1
ATOM 1792 N N . ALA A 1 224 ? 6.518 4.048 -13.164 1.00 90.31 224 ALA A N 1
ATOM 1793 C CA . ALA A 1 224 ? 6.363 2.609 -13.041 1.00 90.31 224 ALA A CA 1
ATOM 1794 C C . ALA A 1 224 ? 7.392 1.887 -13.918 1.00 90.31 224 ALA A C 1
ATOM 1796 O O . ALA A 1 224 ? 7.572 2.205 -15.093 1.00 90.31 224 ALA A O 1
ATOM 1797 N N . ILE A 1 225 ? 8.058 0.891 -13.348 1.00 90.69 225 ILE A N 1
ATOM 1798 C CA . ILE A 1 225 ? 9.105 0.100 -13.992 1.00 90.69 225 ILE A CA 1
ATOM 1799 C C . ILE A 1 225 ? 8.635 -1.348 -13.988 1.00 90.69 225 ILE A C 1
ATOM 1801 O O . ILE A 1 225 ? 8.486 -1.943 -12.924 1.00 90.69 225 ILE A O 1
ATOM 1805 N N . SER A 1 226 ? 8.379 -1.907 -15.165 1.00 90.50 226 SER A N 1
ATOM 1806 C CA . SER A 1 226 ? 7.877 -3.275 -15.337 1.00 90.50 226 SER A CA 1
ATOM 1807 C C . SER A 1 226 ? 8.955 -4.174 -15.914 1.00 90.50 226 SER A C 1
ATOM 1809 O O . SER A 1 226 ? 9.614 -3.787 -16.877 1.00 90.50 226 SER A O 1
ATOM 1811 N N . PHE A 1 227 ? 9.090 -5.376 -15.363 1.00 91.06 227 PHE A N 1
ATOM 1812 C CA . PHE A 1 227 ? 10.048 -6.383 -15.800 1.00 91.06 227 PHE A CA 1
ATOM 1813 C C . PHE A 1 227 ? 9.336 -7.600 -16.393 1.00 91.06 227 PHE A C 1
ATOM 1815 O O . PHE A 1 227 ? 8.264 -7.986 -15.919 1.00 91.06 227 PHE A O 1
ATOM 1822 N N . PHE A 1 228 ? 9.938 -8.205 -17.415 1.00 89.06 228 PHE A N 1
ATOM 1823 C CA . PHE A 1 228 ? 9.326 -9.243 -18.245 1.00 89.06 228 PHE A CA 1
ATOM 1824 C C . PHE A 1 228 ? 10.309 -10.383 -18.513 1.00 89.06 228 PHE A C 1
ATOM 1826 O O . PHE A 1 228 ? 11.473 -10.134 -18.846 1.00 89.06 228 PHE A O 1
ATOM 1833 N N . ASP A 1 229 ? 9.805 -11.615 -18.450 1.00 86.56 229 ASP A N 1
ATOM 1834 C CA . ASP A 1 229 ? 10.443 -12.776 -19.071 1.00 86.56 229 ASP A CA 1
ATOM 1835 C C . ASP A 1 229 ? 10.348 -12.671 -20.610 1.00 86.56 229 ASP A C 1
ATOM 1837 O O . ASP A 1 229 ? 9.516 -11.937 -21.153 1.00 86.56 229 ASP A O 1
ATOM 1841 N N . HIS A 1 230 ? 11.188 -13.416 -21.336 1.00 74.81 230 HIS A N 1
ATOM 1842 C CA . HIS A 1 230 ? 11.210 -13.377 -22.805 1.00 74.81 230 HIS A CA 1
ATOM 1843 C C . HIS A 1 230 ? 9.863 -13.781 -23.428 1.00 74.81 230 HIS A C 1
ATOM 1845 O O . HIS A 1 230 ? 9.371 -13.090 -24.309 1.00 74.81 230 HIS A O 1
ATOM 1851 N N . GLU A 1 231 ? 9.210 -14.818 -22.904 1.00 72.38 231 GLU A N 1
ATOM 1852 C CA . GLU A 1 231 ? 7.910 -15.302 -23.395 1.00 72.38 231 GLU A CA 1
ATOM 1853 C C . GLU A 1 231 ? 6.773 -14.286 -23.174 1.00 72.38 231 GLU A C 1
ATOM 1855 O O . GLU A 1 231 ? 5.855 -14.168 -23.984 1.00 72.38 231 GLU A O 1
ATOM 1860 N N . GLN A 1 232 ? 6.848 -13.487 -22.102 1.00 73.81 232 GLN A N 1
ATOM 1861 C CA . GLN A 1 232 ? 5.857 -12.445 -21.793 1.00 73.81 232 GLN A CA 1
ATOM 1862 C C . GLN A 1 232 ? 5.939 -11.257 -22.761 1.00 73.81 232 GLN A C 1
ATOM 1864 O O . GLN A 1 232 ? 4.978 -10.500 -22.905 1.00 73.81 232 GLN A O 1
ATOM 1869 N N . MET A 1 233 ? 7.086 -11.096 -23.426 1.00 64.19 233 MET A N 1
ATOM 1870 C CA . MET A 1 233 ? 7.305 -10.082 -24.454 1.00 64.19 233 MET A CA 1
ATOM 1871 C C . MET A 1 233 ? 6.693 -10.461 -25.807 1.00 64.19 233 MET A C 1
ATOM 1873 O O . MET A 1 233 ? 6.401 -9.560 -26.592 1.00 64.19 233 MET A O 1
ATOM 1877 N N . GLU A 1 234 ? 6.500 -11.758 -26.068 1.00 54.00 234 GLU A N 1
ATOM 1878 C CA . GLU A 1 234 ? 6.057 -12.309 -27.358 1.00 54.00 234 GLU A CA 1
ATOM 1879 C C . GLU A 1 234 ? 4.544 -12.572 -27.439 1.00 54.00 234 GLU A C 1
ATOM 1881 O O . GLU A 1 234 ? 4.042 -12.990 -28.483 1.00 54.00 234 GLU A O 1
ATOM 1886 N N . LEU A 1 235 ? 3.783 -12.274 -26.375 1.00 56.47 235 LEU A N 1
ATOM 1887 C CA . LEU A 1 235 ? 2.319 -12.288 -26.433 1.00 56.47 235 LEU A CA 1
ATOM 1888 C C . LEU A 1 235 ? 1.828 -11.304 -27.524 1.00 56.47 235 LEU A C 1
ATOM 1890 O O . LEU A 1 235 ? 2.142 -10.109 -27.443 1.00 56.47 235 LEU A O 1
ATOM 1894 N N . PRO A 1 236 ? 1.069 -11.769 -28.542 1.00 44.94 236 PRO A N 1
ATOM 1895 C CA . PRO A 1 236 ? 0.761 -10.977 -29.728 1.00 44.94 236 PRO A CA 1
ATOM 1896 C C . PRO A 1 236 ? -0.016 -9.686 -29.431 1.00 44.94 236 PRO A C 1
ATOM 1898 O O . PRO A 1 236 ? -1.081 -9.743 -28.811 1.00 44.94 236 PRO A O 1
ATOM 1901 N N . PRO A 1 237 ? 0.398 -8.550 -30.014 1.00 45.41 237 PRO A N 1
ATOM 1902 C CA . PRO A 1 237 ? 1.771 -8.207 -30.393 1.00 45.41 237 PRO A CA 1
ATOM 1903 C C . PRO A 1 237 ? 2.121 -6.828 -29.824 1.00 45.41 237 PRO A C 1
ATOM 1905 O O . PRO A 1 237 ? 1.273 -5.940 -29.824 1.00 45.41 237 PRO A O 1
ATOM 1908 N N . ASP A 1 238 ? 3.341 -6.583 -29.346 1.00 48.12 238 ASP A N 1
ATOM 1909 C CA . ASP A 1 238 ? 3.729 -5.214 -28.957 1.00 48.12 238 ASP A CA 1
ATOM 1910 C C . ASP A 1 238 ? 2.725 -4.521 -28.013 1.00 48.12 238 ASP A C 1
ATOM 1912 O O . ASP A 1 238 ? 2.529 -3.306 -28.109 1.00 48.12 238 ASP A O 1
ATOM 1916 N N . ASP A 1 239 ? 2.038 -5.282 -27.145 1.00 54.25 239 ASP A N 1
ATOM 1917 C CA . ASP A 1 239 ? 0.761 -4.850 -26.577 1.00 54.25 239 ASP A CA 1
ATOM 1918 C C . ASP A 1 239 ? 0.972 -3.692 -25.587 1.00 54.25 239 ASP A C 1
ATOM 1920 O O . ASP A 1 239 ? 1.153 -3.859 -24.380 1.00 54.25 239 ASP A O 1
ATOM 1924 N N . ARG A 1 240 ? 1.026 -2.471 -26.129 1.00 54.75 240 ARG A N 1
ATOM 1925 C CA . ARG A 1 240 ? 0.970 -1.210 -25.398 1.00 54.75 240 ARG A CA 1
ATOM 1926 C C . ARG A 1 240 ? -0.451 -0.966 -24.917 1.00 54.75 240 ARG A C 1
ATOM 1928 O O . ARG A 1 240 ? -0.634 -0.041 -24.146 1.00 54.75 240 ARG A O 1
ATOM 1935 N N . ILE A 1 241 ? -1.461 -1.719 -25.364 1.00 56.34 241 ILE A N 1
ATOM 1936 C CA . ILE A 1 241 ? -2.866 -1.471 -25.020 1.00 56.34 241 ILE A CA 1
ATOM 1937 C C . ILE A 1 241 ? -3.113 -1.531 -23.502 1.00 56.34 241 ILE A C 1
ATOM 1939 O O . ILE A 1 241 ? -3.802 -0.642 -23.016 1.00 56.34 241 ILE A O 1
ATOM 1943 N N . PRO A 1 242 ? -2.553 -2.462 -22.707 1.00 56.16 242 PRO A N 1
ATOM 1944 C CA . PRO A 1 242 ? -2.739 -2.490 -21.259 1.00 56.16 242 PRO A CA 1
ATOM 1945 C C . PRO A 1 242 ? -2.095 -1.272 -20.605 1.00 56.16 242 PRO A C 1
ATOM 1947 O O . PRO A 1 242 ? -2.707 -0.654 -19.746 1.00 56.16 242 PRO A O 1
ATOM 1950 N N . PHE A 1 243 ? -0.904 -0.885 -21.062 1.00 56.81 243 PHE A N 1
ATOM 1951 C CA . PHE A 1 243 ? -0.183 0.278 -20.549 1.00 56.81 243 PHE A CA 1
ATOM 1952 C C . PHE A 1 243 ? -0.886 1.582 -20.953 1.00 56.81 243 PHE A C 1
ATOM 1954 O O . PHE A 1 243 ? -1.236 2.357 -20.089 1.00 56.81 243 PHE A O 1
ATOM 1961 N N . LYS A 1 244 ? -1.324 1.743 -22.208 1.00 57.66 244 LYS A N 1
ATOM 1962 C CA . LYS A 1 244 ? -2.222 2.837 -22.629 1.00 57.66 244 LYS A CA 1
ATOM 1963 C C . LYS A 1 244 ? -3.547 2.850 -21.851 1.00 57.66 244 LYS A C 1
ATOM 1965 O O . LYS A 1 244 ? -4.123 3.914 -21.634 1.00 57.66 244 LYS A O 1
ATOM 1970 N N . ARG A 1 245 ? -4.055 1.683 -21.425 1.00 58.75 245 ARG A N 1
ATOM 1971 C CA . ARG A 1 245 ? -5.229 1.572 -20.540 1.00 58.75 245 ARG A CA 1
ATOM 1972 C C . ARG A 1 245 ? -4.927 2.028 -19.107 1.00 58.75 245 ARG A C 1
ATOM 1974 O O . ARG A 1 245 ? -5.880 2.289 -18.373 1.00 58.75 245 ARG A O 1
ATOM 1981 N N . LEU A 1 246 ? -3.664 2.162 -18.696 1.00 62.34 246 LEU A N 1
ATOM 1982 C CA . LEU A 1 246 ? -3.298 2.760 -17.412 1.00 62.34 246 LEU A CA 1
ATOM 1983 C C . LEU A 1 246 ? -3.874 4.174 -17.314 1.00 62.34 246 LEU A C 1
ATOM 1985 O O . LEU A 1 246 ? -4.585 4.444 -16.354 1.00 62.34 246 LEU A O 1
ATOM 1989 N N . ILE A 1 247 ? -3.716 5.020 -18.343 1.00 57.41 247 ILE A N 1
ATOM 1990 C CA . ILE A 1 247 ? -4.331 6.366 -18.377 1.00 57.41 247 ILE A CA 1
ATOM 1991 C C . ILE A 1 247 ? -5.855 6.292 -18.251 1.00 57.41 247 ILE A C 1
ATOM 1993 O O . ILE A 1 247 ? -6.450 7.078 -17.523 1.00 57.41 247 ILE A O 1
ATOM 1997 N N . SER A 1 248 ? -6.512 5.347 -18.938 1.00 61.28 248 SER A N 1
ATOM 1998 C CA . SER A 1 248 ? -7.980 5.245 -18.870 1.00 61.28 248 SER A CA 1
ATOM 1999 C C . SER A 1 248 ? -8.498 4.828 -17.490 1.00 61.28 248 SER A C 1
ATOM 2001 O O . SER A 1 248 ? -9.648 5.118 -17.152 1.00 61.28 248 SER A O 1
ATOM 2003 N N . ASN A 1 249 ? -7.654 4.150 -16.707 1.00 66.62 249 ASN A N 1
ATOM 2004 C CA . ASN A 1 249 ? -8.005 3.608 -15.400 1.00 66.62 249 ASN A CA 1
ATOM 2005 C C . ASN A 1 249 ? -7.531 4.491 -14.243 1.00 66.62 249 ASN A C 1
ATOM 2007 O O . ASN A 1 249 ? -8.172 4.474 -13.199 1.00 66.62 249 ASN A O 1
ATOM 2011 N N . VAL A 1 250 ? -6.451 5.259 -14.418 1.00 71.62 250 VAL A N 1
ATOM 2012 C CA . VAL A 1 250 ? -5.955 6.198 -13.410 1.00 71.62 250 VAL A CA 1
ATOM 2013 C C . VAL A 1 250 ? -6.776 7.481 -13.477 1.00 71.62 250 VAL A C 1
ATOM 2015 O O . VAL A 1 250 ? -6.641 8.283 -14.400 1.00 71.62 250 VAL A O 1
ATOM 2018 N N . ARG A 1 251 ? -7.633 7.691 -12.478 1.00 74.69 251 ARG A N 1
ATOM 2019 C CA . ARG A 1 251 ? -8.479 8.882 -12.357 1.00 74.69 251 ARG A CA 1
ATOM 2020 C C . ARG A 1 251 ? -8.169 9.622 -11.072 1.00 74.69 251 ARG A C 1
ATOM 2022 O O . ARG A 1 251 ? -8.564 9.182 -9.997 1.00 74.69 251 ARG A O 1
ATOM 2029 N N . ILE A 1 252 ? -7.516 10.771 -11.195 1.00 74.62 252 ILE A N 1
ATOM 2030 C CA . ILE A 1 252 ? -7.316 11.698 -10.082 1.00 74.62 252 ILE A CA 1
ATOM 2031 C C . ILE A 1 252 ? -8.289 12.863 -10.276 1.00 74.62 252 ILE A C 1
ATOM 2033 O O . ILE A 1 252 ? -8.153 13.599 -11.256 1.00 74.62 252 ILE A O 1
ATOM 2037 N N . PRO A 1 253 ? -9.291 13.043 -9.396 1.00 71.75 253 PRO A N 1
ATOM 2038 C CA . PRO A 1 253 ? -10.237 14.143 -9.525 1.00 71.75 253 PRO A CA 1
ATOM 2039 C C . PRO A 1 253 ? -9.503 15.478 -9.669 1.00 71.75 253 PRO A C 1
ATOM 2041 O O . PRO A 1 253 ? -8.644 15.787 -8.852 1.00 71.75 253 PRO A O 1
ATOM 2044 N N . ARG A 1 254 ? -9.879 16.274 -10.680 1.00 68.56 254 ARG A N 1
ATOM 2045 C CA . ARG A 1 254 ? -9.330 17.612 -10.991 1.00 68.56 254 ARG A CA 1
ATOM 2046 C C . ARG A 1 254 ? -7.928 17.658 -11.605 1.00 68.56 254 ARG A C 1
ATOM 2048 O O . ARG A 1 254 ? -7.523 18.741 -12.003 1.00 68.56 254 ARG A O 1
ATOM 2055 N N . PHE A 1 255 ? -7.232 16.534 -11.761 1.00 73.12 255 PHE A N 1
ATOM 2056 C CA . PHE A 1 255 ? -5.919 16.509 -12.408 1.00 73.12 255 PHE A CA 1
ATOM 2057 C C . PHE A 1 255 ? -5.984 15.759 -13.738 1.00 73.12 255 PHE A C 1
ATOM 2059 O O . PHE A 1 255 ? -6.539 14.664 -13.824 1.00 73.12 255 PHE A O 1
ATOM 2066 N N . THR A 1 256 ? -5.382 16.333 -14.781 1.00 74.31 256 THR A N 1
ATOM 2067 C CA . THR A 1 256 ? -5.155 15.599 -16.032 1.00 74.31 256 THR A CA 1
ATOM 2068 C C . THR A 1 256 ? -3.895 14.755 -15.876 1.00 74.31 256 THR A C 1
ATOM 2070 O O . THR A 1 256 ? -2.886 15.240 -15.368 1.00 74.31 256 THR A O 1
ATOM 2073 N N . VAL A 1 257 ? -3.948 13.494 -16.304 1.00 74.44 257 VAL A N 1
ATOM 2074 C CA . VAL A 1 257 ? -2.835 12.543 -16.189 1.00 74.44 257 VAL A CA 1
ATOM 2075 C C . VAL A 1 257 ? -2.236 12.285 -17.570 1.00 74.44 257 VAL A C 1
ATOM 2077 O O . VAL A 1 257 ? -2.948 11.935 -18.510 1.00 74.44 257 VAL A O 1
ATOM 2080 N N . TYR A 1 258 ? -0.922 12.444 -17.685 1.00 74.38 258 TYR A N 1
ATOM 2081 C CA . TYR A 1 258 ? -0.135 12.129 -18.873 1.00 74.38 258 TYR A CA 1
ATOM 2082 C C . TYR A 1 258 ? 0.669 10.853 -18.656 1.00 74.38 258 TYR A C 1
ATOM 2084 O O . TYR A 1 258 ? 1.173 10.627 -17.557 1.00 74.38 258 TYR A O 1
ATOM 2092 N N . GLU A 1 259 ? 0.847 10.061 -19.713 1.00 76.62 259 GLU A N 1
ATOM 2093 C CA . GLU A 1 259 ? 1.714 8.883 -19.695 1.00 76.62 259 GLU A CA 1
ATOM 2094 C C . GLU A 1 259 ? 2.690 8.905 -20.875 1.00 76.62 259 GLU A C 1
ATOM 2096 O O . GLU A 1 259 ? 2.316 9.178 -22.017 1.00 76.62 259 GLU A O 1
ATOM 2101 N N . GLY A 1 260 ? 3.949 8.574 -20.605 1.00 72.56 260 GLY A N 1
ATOM 2102 C CA . GLY A 1 260 ? 4.923 8.174 -21.616 1.00 72.56 260 GLY A CA 1
ATOM 2103 C C . GLY A 1 260 ? 5.394 6.755 -21.330 1.00 72.56 260 GLY A C 1
ATOM 2104 O O . GLY A 1 260 ? 5.743 6.460 -20.194 1.00 72.56 260 GLY A O 1
ATOM 2105 N N . VAL A 1 261 ? 5.439 5.886 -22.343 1.00 76.38 261 VAL A N 1
ATOM 2106 C CA . VAL A 1 261 ? 5.886 4.487 -22.202 1.00 76.38 261 VAL A CA 1
ATOM 2107 C C . VAL A 1 261 ? 7.066 4.231 -23.130 1.00 76.38 261 VAL A C 1
ATOM 2109 O O . VAL A 1 261 ? 6.993 4.545 -24.322 1.00 76.38 261 VAL A O 1
ATOM 2112 N N . SER A 1 262 ? 8.155 3.679 -22.595 1.00 76.62 262 SER A N 1
ATOM 2113 C CA . SER A 1 262 ? 9.334 3.316 -23.383 1.00 76.62 262 SER A CA 1
ATOM 2114 C C . SER A 1 262 ? 9.108 2.011 -24.150 1.00 76.62 262 SER A C 1
ATOM 2116 O O . SER A 1 262 ? 8.190 1.235 -23.866 1.00 76.62 262 SER A O 1
ATOM 2118 N N . ASN A 1 263 ? 9.947 1.757 -25.155 1.00 74.94 263 ASN A N 1
ATOM 2119 C CA . ASN A 1 263 ? 10.019 0.421 -25.739 1.00 74.94 263 ASN A CA 1
ATOM 2120 C C . ASN A 1 263 ? 10.616 -0.556 -24.714 1.00 74.94 263 ASN A C 1
ATOM 2122 O O . ASN A 1 263 ? 11.191 -0.151 -23.705 1.00 74.94 263 ASN A O 1
ATOM 2126 N N . ALA A 1 264 ? 10.470 -1.859 -24.959 1.00 76.75 264 ALA A N 1
ATOM 2127 C CA . ALA A 1 264 ? 11.168 -2.828 -24.128 1.00 76.75 264 ALA A CA 1
ATOM 2128 C C . ALA A 1 264 ? 12.657 -2.844 -24.456 1.00 76.75 264 ALA A C 1
ATOM 2130 O O . ALA A 1 264 ? 13.051 -2.902 -25.623 1.00 76.75 264 ALA A O 1
ATOM 2131 N N . HIS A 1 265 ? 13.473 -2.859 -23.412 1.00 79.81 265 HIS A N 1
ATOM 2132 C CA . HIS A 1 265 ? 14.924 -2.914 -23.517 1.00 79.81 265 HIS A CA 1
ATOM 2133 C C . HIS A 1 265 ? 15.469 -3.972 -22.551 1.00 79.81 265 HIS A C 1
ATOM 2135 O O . HIS A 1 265 ? 14.776 -4.354 -21.608 1.00 79.81 265 HIS A O 1
ATOM 2141 N N . PRO A 1 266 ? 16.684 -4.506 -22.767 1.00 81.75 266 PRO A N 1
ATOM 2142 C CA . PRO A 1 266 ? 17.376 -5.248 -21.715 1.00 81.75 266 PRO A CA 1
ATOM 2143 C C . PRO A 1 266 ? 17.447 -4.406 -20.437 1.00 81.75 266 PRO A C 1
ATOM 2145 O O . PRO A 1 266 ? 17.701 -3.205 -20.538 1.00 81.75 266 PRO A O 1
ATOM 2148 N N . ALA A 1 267 ? 17.286 -5.020 -19.261 1.00 78.38 267 ALA A N 1
ATOM 2149 C CA . ALA A 1 267 ? 17.351 -4.301 -17.989 1.00 78.38 267 ALA A CA 1
ATOM 2150 C C . ALA A 1 267 ? 18.646 -3.485 -17.831 1.00 78.38 267 ALA A C 1
ATOM 2152 O O . ALA A 1 267 ? 18.614 -2.420 -17.253 1.00 78.38 267 ALA A O 1
ATOM 2153 N N . LYS A 1 268 ? 19.772 -3.866 -18.441 1.00 77.62 268 LYS A N 1
ATOM 2154 C CA . LYS A 1 268 ? 21.022 -3.072 -18.394 1.00 77.62 268 LYS A CA 1
ATOM 2155 C C . LYS A 1 268 ? 20.977 -1.728 -19.144 1.00 77.62 268 LYS A C 1
ATOM 2157 O O . LYS A 1 268 ? 21.926 -0.957 -19.068 1.00 77.62 268 LYS A O 1
ATOM 2162 N N . LYS A 1 269 ? 19.917 -1.462 -19.912 1.00 74.31 269 LYS A N 1
ATOM 2163 C CA . LYS A 1 269 ? 19.744 -0.265 -20.752 1.00 74.31 269 LYS A CA 1
ATOM 2164 C C . LYS A 1 269 ? 18.449 0.468 -20.387 1.00 74.31 269 LYS A C 1
ATOM 2166 O O . LYS A 1 269 ? 17.593 0.674 -21.249 1.00 74.31 269 LYS A O 1
ATOM 2171 N N . PHE A 1 270 ? 18.275 0.807 -19.109 1.00 69.38 270 PHE A N 1
ATOM 2172 C CA . PHE A 1 270 ? 17.152 1.635 -18.662 1.00 69.38 270 PHE A CA 1
ATOM 2173 C C . PHE A 1 270 ? 17.142 2.959 -19.422 1.00 69.38 270 PHE A C 1
ATOM 2175 O O . PHE A 1 270 ? 18.116 3.700 -19.412 1.00 69.38 270 PHE A O 1
ATOM 2182 N N . ILE A 1 271 ? 16.027 3.261 -20.082 1.00 62.41 271 ILE A N 1
ATOM 2183 C CA . ILE A 1 271 ? 15.821 4.549 -20.739 1.00 62.41 271 ILE A CA 1
ATOM 2184 C C . ILE A 1 271 ? 14.451 5.066 -20.311 1.00 62.41 271 ILE A C 1
ATOM 2186 O O . ILE A 1 271 ? 13.424 4.424 -20.560 1.00 62.41 271 ILE A O 1
ATOM 2190 N N . ALA A 1 272 ? 14.438 6.230 -19.659 1.00 60.72 272 ALA A N 1
ATOM 2191 C CA . ALA A 1 272 ? 13.206 6.908 -19.285 1.00 60.72 272 ALA A CA 1
ATOM 2192 C C . ALA A 1 272 ? 12.461 7.410 -20.543 1.00 60.72 272 ALA A C 1
ATOM 2194 O O . ALA A 1 272 ? 13.078 7.992 -21.438 1.00 60.72 272 ALA A O 1
ATOM 2195 N N . PRO A 1 273 ? 11.135 7.214 -20.641 1.00 61.19 273 PRO A N 1
ATOM 2196 C CA . PRO A 1 273 ? 10.360 7.677 -21.782 1.00 61.19 273 PRO A CA 1
ATOM 2197 C C . PRO A 1 273 ? 10.171 9.196 -21.774 1.00 61.19 273 PRO A C 1
ATOM 2199 O O . PRO A 1 273 ? 10.008 9.823 -20.726 1.00 61.19 273 PRO A O 1
ATOM 2202 N N . ILE A 1 274 ? 10.102 9.779 -22.972 1.00 61.06 274 ILE A N 1
ATOM 2203 C CA . ILE A 1 274 ? 9.702 11.176 -23.167 1.00 61.06 274 ILE A CA 1
ATOM 2204 C C . ILE A 1 274 ? 8.179 11.270 -23.005 1.00 61.06 274 ILE A C 1
ATOM 2206 O O . ILE A 1 274 ? 7.438 10.550 -23.680 1.00 61.06 274 ILE A O 1
ATOM 2210 N N . LEU A 1 275 ? 7.710 12.165 -22.131 1.00 53.22 275 LEU A N 1
ATOM 2211 C CA . LEU A 1 275 ? 6.283 12.451 -21.964 1.00 53.22 275 LEU A CA 1
ATOM 2212 C C . LEU A 1 275 ? 5.710 13.028 -23.261 1.00 53.22 275 LEU A C 1
ATOM 2214 O O . LEU A 1 275 ? 6.249 13.986 -23.815 1.00 53.22 275 LEU A O 1
ATOM 2218 N N . ARG A 1 276 ? 4.599 12.462 -23.735 1.00 46.25 276 ARG A N 1
ATOM 2219 C CA . ARG A 1 276 ? 3.813 13.027 -24.836 1.00 46.25 276 ARG A CA 1
ATOM 2220 C C . ARG A 1 276 ? 2.368 13.208 -24.377 1.00 46.25 276 ARG A C 1
ATOM 2222 O O . ARG A 1 276 ? 1.859 12.343 -23.667 1.00 46.25 276 ARG A O 1
ATOM 2229 N N . PRO A 1 277 ? 1.692 14.302 -24.763 1.00 38.09 277 PRO A N 1
ATOM 2230 C CA . PRO A 1 277 ? 0.279 14.470 -24.457 1.00 38.09 277 PRO A CA 1
ATOM 2231 C C . PRO A 1 277 ? -0.534 13.315 -25.060 1.00 38.09 277 PRO A C 1
ATOM 2233 O O . PRO A 1 277 ? -0.282 12.894 -26.192 1.00 38.09 277 PRO A O 1
ATOM 2236 N N . ALA A 1 278 ? -1.514 12.806 -24.305 1.00 38.41 278 ALA A N 1
ATOM 2237 C CA . ALA A 1 278 ? -2.295 11.609 -24.641 1.00 38.41 278 ALA A CA 1
ATOM 2238 C C . ALA A 1 278 ? -3.094 11.713 -25.963 1.00 38.41 278 ALA A C 1
ATOM 2240 O O . ALA A 1 278 ? -3.613 10.711 -26.449 1.00 38.41 278 ALA A O 1
ATOM 2241 N N . SER A 1 279 ? -3.158 12.898 -26.578 1.00 32.50 279 SER A N 1
ATOM 2242 C CA . SER A 1 279 ? -3.775 13.145 -27.886 1.00 32.50 279 SER A CA 1
ATOM 2243 C C . SER A 1 279 ? -2.861 12.873 -29.091 1.00 32.50 279 SER A C 1
ATOM 2245 O O . SER A 1 279 ? -3.334 12.901 -30.223 1.00 32.50 279 SER A O 1
ATOM 2247 N N . ALA A 1 280 ? -1.573 12.570 -28.896 1.00 31.91 280 ALA A N 1
ATOM 2248 C CA . ALA A 1 280 ? -0.644 12.296 -29.994 1.00 31.91 280 ALA A CA 1
ATOM 2249 C C . ALA A 1 280 ? -0.494 10.787 -30.263 1.00 31.91 280 ALA A C 1
ATOM 2251 O O . ALA A 1 280 ? 0.598 10.220 -30.175 1.00 31.91 280 ALA A O 1
ATOM 2252 N N . SER A 1 281 ? -1.593 10.111 -30.611 1.00 33.12 281 SER A N 1
ATOM 2253 C CA . SER A 1 281 ? -1.508 8.828 -31.311 1.00 33.12 281 SER A CA 1
ATOM 2254 C C . SER A 1 281 ? -1.193 9.082 -32.785 1.00 33.12 281 SER A C 1
ATOM 2256 O O . SER A 1 281 ? -2.075 9.042 -33.639 1.00 33.12 281 SER A O 1
ATOM 2258 N N . THR A 1 282 ? 0.075 9.330 -33.091 1.00 29.81 282 THR A N 1
ATOM 2259 C CA . THR A 1 282 ? 0.554 9.321 -34.473 1.00 29.81 282 THR A CA 1
ATOM 2260 C C . THR A 1 282 ? 1.819 8.488 -34.556 1.00 29.81 282 THR A C 1
ATOM 2262 O O . THR A 1 282 ? 2.798 8.706 -33.842 1.00 29.81 282 THR A O 1
ATOM 2265 N N . SER A 1 283 ? 1.728 7.473 -35.410 1.00 36.47 283 SER A N 1
ATOM 2266 C CA . SER A 1 283 ? 2.801 6.628 -35.919 1.00 36.47 283 SER A CA 1
ATOM 2267 C C . SER A 1 283 ? 4.140 7.359 -36.017 1.00 36.47 283 SER A C 1
ATOM 2269 O O . SER A 1 283 ? 4.243 8.359 -36.728 1.00 36.47 283 SER A O 1
ATOM 2271 N N . LEU A 1 284 ? 5.184 6.819 -35.393 1.00 25.61 284 LEU A N 1
ATOM 2272 C CA . LEU A 1 284 ? 6.553 7.150 -35.770 1.00 25.61 284 LEU A CA 1
ATOM 2273 C C . LEU A 1 284 ? 7.313 5.863 -36.066 1.00 25.61 284 LEU A C 1
ATOM 2275 O O . LEU A 1 284 ? 7.330 4.933 -35.261 1.00 25.61 284 LEU A O 1
ATOM 2279 N N . ARG A 1 285 ? 7.863 5.851 -37.283 1.00 24.44 285 ARG A N 1
ATOM 2280 C CA . ARG A 1 285 ? 8.683 4.807 -37.902 1.00 24.44 285 ARG A CA 1
ATOM 2281 C C . ARG A 1 285 ? 9.906 4.462 -37.037 1.00 24.44 285 ARG A C 1
ATOM 2283 O O . ARG A 1 285 ? 10.342 5.311 -36.256 1.00 24.44 285 ARG A O 1
ATOM 2290 N N . PRO A 1 286 ? 10.492 3.261 -37.196 1.00 29.11 286 PRO A N 1
ATOM 2291 C CA . PRO A 1 286 ? 11.712 2.906 -36.493 1.00 29.11 286 PRO A CA 1
ATOM 2292 C C . PRO A 1 286 ? 12.873 3.760 -37.000 1.00 29.11 286 PRO A C 1
ATOM 2294 O O . PRO A 1 286 ? 13.049 3.943 -38.204 1.00 29.11 286 PRO A O 1
ATOM 2297 N N . TRP A 1 287 ? 13.674 4.260 -36.064 1.00 26.45 287 TRP A N 1
ATOM 2298 C CA . TRP A 1 287 ? 15.007 4.769 -36.347 1.00 26.45 287 TRP A CA 1
ATOM 2299 C C . TRP A 1 287 ? 15.893 3.542 -36.597 1.00 26.45 287 TRP A C 1
ATOM 2301 O O . TRP A 1 287 ? 16.252 2.828 -35.662 1.00 26.45 287 TRP A O 1
ATOM 2311 N N . THR A 1 288 ? 16.149 3.223 -37.864 1.00 27.33 288 THR A N 1
ATOM 2312 C CA . THR A 1 288 ? 17.152 2.228 -38.250 1.00 27.33 288 THR A CA 1
ATOM 2313 C C . THR A 1 288 ? 18.516 2.879 -38.090 1.00 27.33 288 THR A C 1
ATOM 2315 O O . THR A 1 288 ? 18.869 3.771 -38.860 1.00 27.33 288 THR A O 1
ATOM 2318 N N . GLY A 1 289 ? 19.269 2.457 -37.075 1.00 28.58 289 GLY A N 1
ATOM 2319 C CA . GLY A 1 289 ? 20.707 2.675 -37.071 1.00 28.58 289 GLY A CA 1
ATOM 2320 C C . GLY A 1 289 ? 21.288 1.941 -38.272 1.00 28.58 289 GLY A C 1
ATOM 2321 O O . GLY A 1 289 ? 21.215 0.716 -38.326 1.00 28.58 289 GLY A O 1
ATOM 2322 N N . HIS A 1 290 ? 21.794 2.693 -39.243 1.00 26.91 290 HIS A N 1
ATOM 2323 C CA . HIS A 1 290 ? 22.682 2.164 -40.263 1.00 26.91 290 HIS A CA 1
ATOM 2324 C C . HIS A 1 290 ? 24.081 2.687 -39.968 1.00 26.91 290 HIS A C 1
ATOM 2326 O O . HIS A 1 290 ? 24.345 3.884 -40.075 1.00 26.91 290 HIS A O 1
ATOM 2332 N N . ASP A 1 291 ? 24.944 1.756 -39.571 1.00 29.03 291 ASP A N 1
ATOM 2333 C CA . ASP A 1 291 ? 26.349 1.792 -39.940 1.00 29.03 291 ASP A CA 1
ATOM 2334 C C . ASP A 1 291 ? 26.431 1.882 -41.467 1.00 29.03 291 ASP A C 1
ATOM 2336 O O . ASP A 1 291 ? 25.822 1.062 -42.160 1.00 29.03 291 ASP A O 1
ATOM 2340 N N . ASP A 1 292 ? 27.187 2.848 -41.983 1.00 25.42 292 ASP A N 1
ATOM 2341 C CA . ASP A 1 292 ? 27.798 2.710 -43.302 1.00 25.42 292 ASP A CA 1
ATOM 2342 C C . ASP A 1 292 ? 29.172 3.408 -43.325 1.00 25.42 292 ASP A C 1
ATOM 2344 O O . ASP A 1 292 ? 29.257 4.632 -43.170 1.00 25.42 292 ASP A O 1
ATOM 2348 N N . PRO A 1 293 ? 30.276 2.650 -43.466 1.00 34.03 293 PRO A N 1
ATOM 2349 C CA . PRO A 1 293 ? 31.617 3.177 -43.621 1.00 34.03 293 PRO A CA 1
ATOM 2350 C C . PRO A 1 293 ? 31.969 3.218 -45.110 1.00 34.03 293 PRO A C 1
ATOM 2352 O O . PRO A 1 293 ? 32.405 2.222 -45.672 1.00 34.03 293 PRO A O 1
ATOM 2355 N N . SER A 1 294 ? 31.812 4.358 -45.774 1.00 26.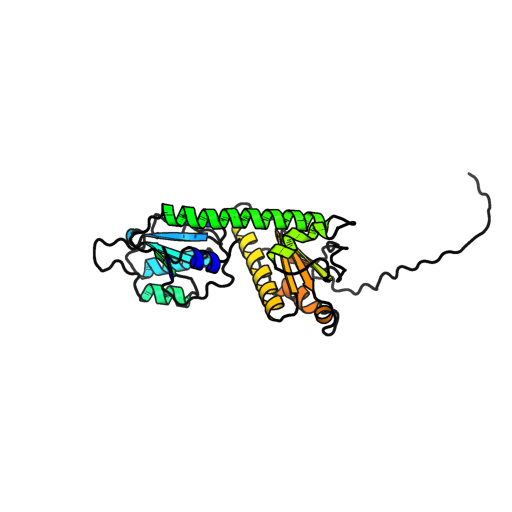84 294 SER A N 1
ATOM 2356 C CA . SER A 1 294 ? 32.573 4.690 -46.990 1.00 26.84 294 SER A CA 1
ATOM 2357 C C . SER A 1 294 ? 32.151 6.053 -47.523 1.00 26.84 294 SER A C 1
ATOM 2359 O O . SER A 1 294 ? 31.004 6.253 -47.890 1.00 26.84 294 SER A O 1
ATOM 2361 N N . PHE A 1 295 ? 33.089 6.996 -47.590 1.00 26.83 295 PHE A N 1
ATOM 2362 C CA . PHE A 1 295 ? 33.450 7.631 -48.859 1.00 26.83 295 PHE A CA 1
ATOM 2363 C C . PHE A 1 295 ? 34.710 8.476 -48.661 1.00 26.83 295 PHE A C 1
ATOM 2365 O O . PHE A 1 295 ? 34.737 9.505 -47.990 1.00 26.83 295 PHE A O 1
ATOM 2372 N N . THR A 1 296 ? 35.784 7.974 -49.251 1.00 27.52 296 THR A N 1
ATOM 2373 C CA . THR A 1 296 ? 36.985 8.698 -49.650 1.00 27.52 296 THR A CA 1
ATOM 2374 C C . THR A 1 296 ? 36.656 9.822 -50.635 1.00 27.52 296 THR A C 1
ATOM 2376 O O . THR A 1 296 ? 35.837 9.616 -51.526 1.00 27.52 296 THR A O 1
ATOM 2379 N N . GLY A 1 297 ? 37.413 10.923 -50.588 1.00 24.48 297 GLY A N 1
ATOM 2380 C CA . GLY A 1 297 ? 37.764 11.655 -51.811 1.00 24.48 297 GLY A CA 1
ATOM 2381 C C . GLY A 1 297 ? 37.447 13.150 -51.864 1.00 24.48 297 GLY A C 1
ATOM 2382 O O . GLY A 1 297 ? 36.318 13.553 -52.107 1.00 24.48 297 GLY A O 1
ATOM 2383 N N . THR A 1 298 ? 38.540 13.922 -51.845 1.00 27.48 298 THR A N 1
ATOM 2384 C CA . THR A 1 298 ? 38.815 15.121 -52.671 1.00 27.48 298 THR A CA 1
ATOM 2385 C C . THR A 1 298 ? 38.110 16.455 -52.377 1.00 27.48 298 THR A C 1
ATOM 2387 O O . THR A 1 298 ? 36.991 16.714 -52.793 1.00 27.48 298 THR A O 1
ATOM 2390 N N . SER A 1 299 ? 38.887 17.342 -51.736 1.00 27.11 299 SER A N 1
ATOM 2391 C CA . SER A 1 299 ? 39.312 18.679 -52.209 1.00 27.11 299 SER A CA 1
ATOM 2392 C C . SER A 1 299 ? 38.389 19.497 -53.132 1.00 27.11 299 SER A C 1
ATOM 2394 O O . SER A 1 299 ? 38.190 19.108 -54.278 1.00 27.11 299 SER A O 1
ATOM 2396 N N . ALA A 1 300 ? 38.060 20.733 -52.731 1.00 28.20 300 ALA A N 1
ATOM 2397 C CA . ALA A 1 300 ? 38.555 21.965 -53.377 1.00 28.20 300 ALA A CA 1
ATOM 2398 C C . ALA A 1 300 ? 38.022 23.247 -52.693 1.00 28.20 300 ALA A C 1
ATOM 2400 O O . ALA A 1 300 ? 36.848 23.346 -52.364 1.00 28.20 300 ALA A O 1
ATOM 2401 N N . CYS A 1 301 ? 38.949 24.194 -52.511 1.00 26.75 301 CYS A N 1
ATOM 2402 C CA . CYS A 1 301 ? 38.862 25.661 -52.496 1.00 26.75 301 CYS A CA 1
ATOM 2403 C C . CYS A 1 301 ? 37.511 26.398 -52.395 1.00 26.75 301 CYS A C 1
ATOM 2405 O O . CYS A 1 301 ? 36.608 26.187 -53.197 1.00 26.75 301 CYS A O 1
ATOM 2407 N N . GLY A 1 302 ? 37.518 27.474 -51.593 1.00 26.47 302 GLY A N 1
ATOM 2408 C CA . GLY A 1 302 ? 36.682 28.654 -51.837 1.00 26.47 302 GLY A CA 1
ATOM 2409 C C . GLY A 1 302 ? 36.637 29.660 -50.682 1.00 26.47 302 GLY A C 1
ATOM 2410 O O . GLY A 1 302 ? 35.795 29.529 -49.808 1.00 26.47 302 GLY A O 1
ATOM 2411 N N . THR A 1 303 ? 37.537 30.651 -50.717 1.00 34.12 303 THR A N 1
ATOM 2412 C CA . THR A 1 303 ? 37.490 31.998 -50.084 1.00 34.12 303 THR A CA 1
ATOM 2413 C C . THR A 1 303 ? 36.071 32.590 -49.987 1.00 34.12 303 THR A C 1
ATOM 2415 O O . THR A 1 303 ? 35.270 32.349 -50.889 1.00 34.12 303 THR A O 1
ATOM 2418 N N . TRP A 1 304 ? 35.688 33.373 -48.971 1.00 35.72 304 TRP A N 1
ATOM 2419 C CA . TRP A 1 304 ? 36.309 34.587 -48.405 1.00 35.72 304 TRP A CA 1
ATOM 2420 C C . TRP A 1 304 ? 36.218 34.652 -46.877 1.00 35.72 304 TRP A C 1
ATOM 2422 O O . TRP A 1 304 ? 35.215 34.143 -46.330 1.00 35.72 304 TRP A O 1
#

Sequence (304 aa):
MIDLQKIANKEQKYIVQVNQVPLANRKVNAITIMDSGTADGWAQAGQIVITSSRMMPEKIETAKTLIHQLVEKQASCLMIKPYADNEESDIPQTLIDYCTHLDFPLFQIRENTTYIQIMNDINAILFEGRRINKMADLDLDYLLKTNSASDKDFDFISSLKNVDLYSLKVRVARISLSEIPKPSERIAVQFNLMNQIRAFFDRVQQEKRIKTYFIVESADGATAISFFDHEQMELPPDDRIPFKRLISNVRIPRFTVYEGVSNAHPAKKFIAPILRPASASTSLRPWTGHDDPSFTGTSACGTW

Nearest PDB structures (foldseek):
  4fpi-assembly1_C  TM=4.438E-01  e=4.015E-02  Rhodococcus opacus
  5che-assembly1_A  TM=4.678E-01  e=1.908E+00  Arabidopsis thaliana
  1v6c-assembly2_B  TM=3.694E-01  e=5.375E-01  Pseudoalteromonas sp. AS-11
  9etz-assembly1_L  TM=4.908E-01  e=2.153E+00  Saccharomyces cerevisiae
  5che-assembly1_B  TM=4.431E-01  e=4.717E+00  Arabidopsis thaliana

Solvent-accessible surface area (backbone atoms only — not comparable to full-atom values): 17485 Å² total; per-residue (Å²): 107,40,47,43,44,61,51,50,68,73,40,52,91,44,40,44,73,75,41,96,41,84,42,74,89,38,49,33,72,51,75,36,76,47,88,52,67,59,52,80,94,60,69,46,50,19,17,38,38,35,36,37,53,85,38,46,44,87,50,65,69,55,36,51,50,31,50,50,49,37,55,76,38,40,37,51,31,42,36,36,32,44,60,75,89,52,97,77,36,64,82,54,65,73,56,44,52,49,32,44,75,68,67,42,40,38,29,40,35,43,74,95,52,54,70,65,59,54,50,51,54,51,48,51,53,48,50,52,42,45,53,54,50,51,52,45,41,51,46,51,54,49,45,47,72,35,87,75,58,55,71,74,72,38,49,67,61,17,61,76,68,75,42,79,52,64,86,21,34,29,33,30,36,38,37,36,43,76,61,69,64,55,84,93,47,32,62,47,52,50,50,52,51,52,50,48,54,46,56,52,50,54,49,41,35,74,73,58,56,30,70,46,72,50,74,39,81,48,92,45,43,34,37,38,38,37,30,27,51,75,73,48,63,66,52,88,65,80,68,51,63,67,61,62,41,45,60,80,68,52,80,54,91,97,48,53,74,35,55,12,69,34,70,79,32,55,40,53,54,41,59,72,40,73,76,45,67,83,83,68,87,65,93,75,81,85,85,75,86,71,89,78,94,80,83,88,83,82,88,81,90,80,89,132

Secondary structure (DSSP, 8-state):
-EEHHHHHHHSTTTEEE-S----TT-EE-EEEE--SS--TTT--TTEEEEEETTTS-SSHHHHHHHHHHHHHTT-SEEEEE---SSTT-SPPHHHHHHHHHTT--EEEEPTT--HHHHHHHHHHHHHHHHHHHHHHHHHHHHHHH-SS--GGGGHHHHHHHTS--TTSEEEEEEEEESSPPPTTTHHHHHHHHHHHHHHHHHHHHHTTS-SEEEEEEETTEEEEEEEE-HHHH-STTT--HHHHHHHHH---TT--EEEEEPPPEEGGG--PPPP--TT-------------------------

pLDDT: mean 79.45, std 19.65, range [24.44, 97.62]

Radius of g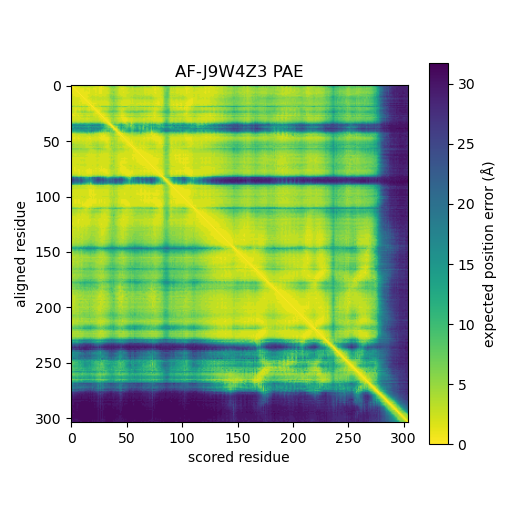yration: 25.01 Å; Cα contacts (8 Å, |Δi|>4): 461; chains: 1; bounding box: 66×50×86 Å

Organism: NCBI:txid1071400

Foldseek 3Di:
DDQPVVLCVVCVVWKDWPAPFDSPLQAAQEEWEDQAQAPPPTDAARYEYEYEPVRHDPDPVSNLVRVVVNVVRNYSAYEYEFDPPDPPSDDDVSSSVSCVVSSHIYMYTDNPDDPVNSRVSVVVVNVVVVVLLVVVLVLVVCLQPDQADDQVSCPSVCVVLVHSQQQWKKKKKFKFWPDQDDPVCQRVQQSLQVSQLCVLQVVCVVVVLFVDWDWRDDRGHIMIMTTHDPVSCPPPHQCCVSVLCSLVRRDRPPIRMWMFMDRIDRSSGNYHGDIDHNPPPDDDDDPDDDDDDDDDDDDDDDDD

Mean predicted aligned error: 10.58 Å